Protein AF-A0A965Y386-F1 (afdb_monomer_lite)

Sequence (348 aa):
DTLAMLCDALKHINVIMLDLCQKIDSSAFAPATFYDHAEAQIPIDFHALTLTSFAISRPESSVSEAMDRFYLERDRQNTFKQKRQHLDKLISQQITHARRKLDIHEKDQQEGSRSETYKRWGELILANLHQIRDDQDVLAVTDYYDPEMAEIEIPLEPGRTAAQMAKIYFRRYTKARTRLETGQRLAAEDRDELTWLDSLSRALDNAADMDDLRAIAREVRQTGIGRHGKDPDSRDEAEPAGPDLSGGQKPGRRRSKNKPNGRMTKKARRSSDEAPLPPRRFTSSDGLTILVGRNNYQNDQLTLKTAQKDDLWLHVQHLPGTHVIVRSEKSEVPEQTLLEAAGLAAWY

Secondary structure (DSSP, 8-state):
-HHHHHHHHHHHHHHHHHHHHHHHHTT----EEEESSTT--S-SEEESS--TTSSEEEE-SSHHHHHHHHHHHHHHHHHHHHHHHHHHHHHHHHHHHHHHHHHHHHHHHHHHTTHHHHHHHHHHHHH-GGG--TT-SEEEEE-TTSTT--EEEEE--TT--HHHHHHHHHHHHHHHHHHHHHHHHHHHHHHHHHHHHHHHHHHHHT--SHHHHHHHHHHHHHTTTTTTS--GGGGTT----------------------------TTS-----PPPPPPEEEE-TTS-EEEE-SSHHHHHHIIIII--TT-EEE--TTS----EEE--SSSPPPHHHHHHHHHHHHH-

pLDDT: mean 81.1, std 20.86, range [24.25, 97.56]

Radius of gyration: 35.81 Å; chains: 1; bounding box: 93×67×92 Å

Structure (mmCIF, N/CA/C/O backbone):
data_AF-A0A965Y386-F1
#
_entry.id   AF-A0A965Y386-F1
#
loop_
_atom_site.group_PDB
_atom_site.id
_atom_site.type_symbol
_atom_site.label_atom_id
_atom_site.label_alt_id
_atom_site.label_comp_id
_atom_site.label_asym_id
_atom_site.label_entity_id
_atom_site.label_seq_id
_atom_site.pdbx_PDB_ins_code
_atom_site.Cartn_x
_atom_site.Cartn_y
_atom_site.Cartn_z
_atom_site.occupancy
_atom_site.B_iso_or_equiv
_atom_site.auth_seq_id
_atom_site.auth_comp_id
_atom_site.auth_asym_id
_atom_site.auth_atom_id
_atom_site.pdbx_PDB_model_num
ATOM 1 N N . ASP A 1 1 ? 57.854 -24.292 -21.940 1.00 66.94 1 ASP A N 1
ATOM 2 C CA . ASP A 1 1 ? 56.410 -24.085 -22.188 1.00 66.94 1 ASP A CA 1
ATOM 3 C C . ASP A 1 1 ? 55.884 -22.771 -21.622 1.00 66.94 1 ASP A C 1
ATOM 5 O O . ASP A 1 1 ? 55.470 -21.925 -22.400 1.00 66.94 1 ASP A O 1
ATOM 9 N N . THR A 1 2 ? 56.002 -22.506 -20.318 1.00 69.06 2 THR A N 1
ATOM 10 C CA . THR A 1 2 ? 55.544 -21.243 -19.689 1.00 69.06 2 THR A CA 1
ATOM 11 C C . THR A 1 2 ? 56.185 -19.967 -20.259 1.00 69.06 2 THR A C 1
ATOM 13 O O . THR A 1 2 ? 55.488 -18.991 -20.511 1.00 69.06 2 THR A O 1
ATOM 16 N N . LEU A 1 3 ? 57.495 -19.976 -20.530 1.00 71.50 3 LEU A N 1
ATOM 17 C CA . LEU A 1 3 ? 58.221 -18.849 -21.146 1.00 71.50 3 LEU A CA 1
ATOM 18 C C . LEU A 1 3 ? 57.799 -18.567 -22.600 1.00 71.50 3 LEU A C 1
ATOM 20 O O . LEU A 1 3 ? 57.776 -17.412 -23.018 1.00 71.50 3 LEU A O 1
ATOM 24 N N . ALA A 1 4 ? 57.444 -19.610 -23.356 1.00 73.75 4 ALA A N 1
ATOM 25 C CA . ALA A 1 4 ? 56.975 -19.475 -24.734 1.00 73.75 4 ALA A CA 1
ATOM 26 C C . ALA A 1 4 ? 55.562 -18.872 -24.771 1.00 73.75 4 ALA A C 1
ATOM 28 O O . ALA A 1 4 ? 55.337 -17.899 -25.484 1.00 73.75 4 ALA A O 1
ATOM 29 N N . MET A 1 5 ? 54.659 -19.351 -23.904 1.00 72.50 5 MET A N 1
ATOM 30 C CA . MET A 1 5 ? 53.315 -18.778 -23.752 1.00 72.50 5 MET A CA 1
ATOM 31 C C . MET A 1 5 ? 53.350 -17.299 -23.344 1.00 72.50 5 MET A C 1
ATOM 33 O O . MET A 1 5 ? 52.562 -16.500 -23.843 1.00 72.50 5 MET A O 1
ATOM 37 N N . LEU A 1 6 ? 54.284 -16.913 -22.469 1.00 76.75 6 LEU A N 1
ATOM 38 C CA . LEU A 1 6 ? 54.447 -15.521 -22.044 1.00 76.75 6 LEU A CA 1
ATOM 39 C C . LEU A 1 6 ? 54.960 -14.629 -23.188 1.00 76.75 6 LEU A C 1
ATOM 41 O O . LEU A 1 6 ? 54.517 -13.492 -23.342 1.00 76.75 6 LEU A O 1
ATOM 45 N N . CYS A 1 7 ? 55.868 -15.155 -24.015 1.00 80.62 7 CYS A N 1
ATOM 46 C CA . CYS A 1 7 ? 56.385 -14.459 -25.190 1.00 80.62 7 CYS A CA 1
ATOM 47 C C . CYS A 1 7 ? 55.292 -14.248 -26.251 1.00 80.62 7 CYS A C 1
ATOM 49 O O . CYS A 1 7 ? 55.195 -13.165 -26.827 1.00 80.62 7 CYS A O 1
ATOM 51 N N . ASP A 1 8 ? 54.435 -15.246 -26.467 1.00 83.50 8 ASP A N 1
ATOM 52 C CA . ASP A 1 8 ? 53.327 -15.150 -27.419 1.00 83.50 8 ASP A CA 1
ATOM 53 C C . ASP A 1 8 ? 52.222 -14.205 -26.928 1.00 83.50 8 ASP A C 1
ATOM 55 O O . ASP A 1 8 ? 51.720 -13.396 -27.710 1.00 83.50 8 ASP A O 1
ATOM 59 N N . ALA A 1 9 ? 51.922 -14.200 -25.625 1.00 81.62 9 ALA A N 1
ATOM 60 C CA . ALA A 1 9 ? 51.015 -13.221 -25.025 1.00 81.62 9 ALA A CA 1
ATOM 61 C C . ALA A 1 9 ? 51.527 -11.777 -25.192 1.00 81.62 9 ALA A C 1
ATOM 63 O O . ALA A 1 9 ? 50.764 -10.891 -25.575 1.00 81.62 9 ALA A O 1
ATOM 64 N N . LEU A 1 10 ? 52.826 -11.534 -24.973 1.00 84.50 10 LEU A N 1
ATOM 65 C CA . LEU A 1 10 ? 53.435 -10.210 -25.160 1.00 84.50 10 LEU A CA 1
ATOM 66 C C . LEU A 1 10 ? 53.404 -9.752 -26.622 1.00 84.50 10 LEU A C 1
ATOM 68 O O . LEU A 1 10 ? 53.107 -8.588 -26.891 1.00 84.50 10 LEU A O 1
ATOM 72 N N . LYS A 1 11 ? 53.669 -10.654 -27.576 1.00 86.50 11 LYS A N 1
ATOM 73 C CA . LYS A 1 11 ? 53.532 -10.352 -29.010 1.00 86.50 11 LYS A CA 1
ATOM 74 C C . LYS A 1 11 ? 52.090 -10.002 -29.364 1.00 86.50 11 LYS A C 1
ATOM 76 O O . LYS A 1 11 ? 51.869 -9.038 -30.087 1.00 86.50 11 LYS A O 1
ATOM 81 N N . HIS A 1 12 ? 51.124 -10.748 -28.832 1.00 84.69 12 HIS A N 1
ATOM 82 C CA . HIS A 1 12 ? 49.708 -10.502 -29.079 1.00 84.69 12 HIS A CA 1
ATOM 83 C C . HIS A 1 12 ? 49.253 -9.138 -28.538 1.00 84.69 12 HIS A C 1
ATOM 85 O O . HIS A 1 12 ? 48.634 -8.370 -29.270 1.00 84.69 12 HIS A O 1
ATOM 91 N N . ILE A 1 13 ? 49.640 -8.788 -27.305 1.00 86.62 13 ILE A N 1
ATOM 92 C CA . ILE A 1 13 ? 49.372 -7.462 -26.722 1.00 86.62 13 ILE A CA 1
ATOM 93 C C . ILE A 1 13 ? 49.997 -6.356 -27.575 1.00 86.62 13 ILE A C 1
ATOM 95 O O . ILE A 1 13 ? 49.341 -5.356 -27.848 1.00 86.62 13 ILE A O 1
ATOM 99 N N . ASN A 1 14 ? 51.244 -6.533 -28.021 1.00 88.56 14 ASN A N 1
ATOM 100 C CA . ASN A 1 14 ? 51.923 -5.536 -28.847 1.00 88.56 14 ASN A CA 1
ATOM 101 C C . ASN A 1 14 ? 51.186 -5.306 -30.179 1.00 88.56 14 ASN A C 1
ATOM 103 O O . ASN A 1 14 ? 50.976 -4.165 -30.576 1.00 88.56 14 ASN A O 1
ATOM 107 N N . VAL A 1 15 ? 50.708 -6.374 -30.828 1.00 88.56 15 VAL A N 1
ATOM 108 C CA . VAL A 1 15 ? 49.890 -6.266 -32.049 1.00 88.56 15 VAL A CA 1
ATOM 109 C C . VAL A 1 15 ? 48.587 -5.503 -31.787 1.00 88.56 15 VAL A C 1
ATOM 111 O O . VAL A 1 15 ? 48.263 -4.599 -32.551 1.00 88.56 15 VAL A O 1
ATOM 114 N N . ILE A 1 16 ? 47.870 -5.813 -30.699 1.00 85.56 16 ILE A N 1
ATOM 115 C CA . ILE A 1 16 ? 46.626 -5.112 -30.331 1.00 85.56 16 ILE A CA 1
ATOM 116 C C . ILE A 1 16 ? 46.890 -3.625 -30.054 1.00 85.56 16 ILE A C 1
ATOM 118 O O . ILE A 1 16 ? 46.138 -2.767 -30.509 1.00 85.56 16 ILE A O 1
ATOM 122 N N . MET A 1 17 ? 47.964 -3.307 -29.329 1.00 85.06 17 MET A N 1
ATOM 123 C CA . MET A 1 17 ? 48.333 -1.924 -29.019 1.00 85.06 17 MET A CA 1
ATOM 124 C C . MET A 1 17 ? 48.722 -1.138 -30.274 1.00 85.06 17 MET A C 1
ATOM 126 O O . MET A 1 17 ? 48.333 0.019 -30.408 1.00 85.06 17 MET A O 1
ATOM 130 N N . LEU A 1 18 ? 49.452 -1.754 -31.208 1.00 89.06 18 LEU A N 1
ATOM 131 C CA . LEU A 1 18 ? 49.806 -1.121 -32.481 1.00 89.06 18 LEU A CA 1
ATOM 132 C C . LEU A 1 18 ? 48.572 -0.868 -33.358 1.00 89.06 18 LEU A C 1
ATOM 134 O O . LEU A 1 18 ? 48.450 0.223 -33.910 1.00 89.06 18 LEU A O 1
ATOM 138 N N . ASP A 1 19 ? 47.640 -1.823 -33.437 1.00 85.88 19 ASP A N 1
ATOM 139 C CA . ASP A 1 19 ? 46.352 -1.647 -34.127 1.00 85.88 19 ASP A CA 1
ATOM 140 C C . ASP A 1 19 ? 45.532 -0.500 -33.510 1.00 85.88 19 ASP A C 1
ATOM 142 O O . ASP A 1 19 ? 44.983 0.340 -34.227 1.00 85.88 19 ASP A O 1
ATOM 146 N N . LEU A 1 20 ? 45.509 -0.403 -32.177 1.00 85.69 20 LEU A N 1
ATOM 147 C CA . LEU A 1 20 ? 44.855 0.692 -31.463 1.00 85.69 20 LEU A CA 1
ATOM 148 C C . LEU A 1 20 ? 45.474 2.053 -31.814 1.00 85.69 20 LEU A C 1
ATOM 150 O O . LEU A 1 20 ? 44.746 2.980 -32.170 1.00 85.69 20 LEU A O 1
ATOM 154 N N . CYS A 1 21 ? 46.805 2.173 -31.747 1.00 88.50 21 CYS A N 1
ATOM 155 C CA . CYS A 1 21 ? 47.515 3.400 -32.114 1.00 88.50 21 CYS A CA 1
ATOM 156 C C . CYS A 1 21 ? 47.231 3.792 -33.568 1.00 88.50 21 CYS A C 1
ATOM 158 O O . CYS A 1 21 ? 46.905 4.943 -33.841 1.00 88.50 21 CYS A O 1
ATOM 160 N N . GLN A 1 22 ? 47.259 2.828 -34.492 1.00 89.62 22 GLN A N 1
ATOM 161 C CA . GLN A 1 22 ? 46.990 3.081 -35.904 1.00 89.62 22 GLN A CA 1
ATOM 162 C C . GLN A 1 22 ? 45.556 3.577 -36.147 1.00 89.62 22 GLN A C 1
ATOM 164 O O . GLN A 1 22 ? 45.344 4.478 -36.962 1.00 89.62 22 GLN A O 1
ATOM 169 N N . LYS A 1 23 ? 44.562 3.033 -35.434 1.00 87.62 23 LYS A N 1
ATOM 170 C CA . LYS A 1 23 ? 43.170 3.515 -35.494 1.00 87.62 23 LYS A CA 1
ATOM 171 C C . LYS A 1 23 ? 43.035 4.952 -34.995 1.00 87.62 23 LYS A C 1
ATOM 173 O O . LYS A 1 23 ? 42.292 5.728 -35.591 1.00 87.62 23 LYS A O 1
ATOM 178 N N . ILE A 1 24 ? 43.770 5.314 -33.945 1.00 88.94 24 ILE A N 1
ATOM 179 C CA . ILE A 1 24 ? 43.789 6.681 -33.409 1.00 88.94 24 ILE A CA 1
ATOM 180 C C . ILE A 1 24 ? 44.451 7.637 -34.410 1.00 88.94 24 ILE A C 1
ATOM 182 O O . ILE A 1 24 ? 43.846 8.647 -34.767 1.00 88.94 24 ILE A O 1
ATOM 186 N N . ASP A 1 25 ? 45.635 7.296 -34.923 1.00 91.50 25 ASP A N 1
ATOM 187 C CA . ASP A 1 25 ? 46.384 8.134 -35.870 1.00 91.50 25 ASP A CA 1
ATOM 188 C C . ASP A 1 25 ? 45.612 8.365 -37.178 1.00 91.50 25 ASP A C 1
ATOM 190 O O . ASP A 1 25 ? 45.626 9.459 -37.742 1.00 91.50 25 ASP A O 1
ATOM 194 N N . SER A 1 26 ? 44.891 7.344 -37.650 1.00 92.69 26 SER A N 1
ATOM 195 C CA . SER A 1 26 ? 44.052 7.425 -38.853 1.00 92.69 26 SER A CA 1
ATOM 196 C C . SER A 1 26 ? 42.664 8.027 -38.614 1.00 92.69 26 SER A C 1
ATOM 198 O O . SER A 1 26 ? 41.891 8.152 -39.562 1.00 92.69 26 SER A O 1
ATOM 200 N N . SER A 1 27 ? 42.336 8.418 -37.375 1.00 90.19 27 SER A N 1
ATOM 201 C CA . SER A 1 27 ? 40.999 8.894 -36.984 1.00 90.19 27 SER A CA 1
ATOM 202 C C . SER A 1 27 ? 39.867 7.912 -37.332 1.00 90.19 27 SER A C 1
ATOM 204 O O . SER A 1 27 ? 38.732 8.318 -37.589 1.00 90.19 27 SER A O 1
ATOM 206 N N . ALA A 1 28 ? 40.160 6.609 -37.333 1.00 89.25 28 ALA A N 1
ATOM 207 C CA . ALA A 1 28 ? 39.209 5.534 -37.605 1.00 89.25 28 ALA A CA 1
ATOM 208 C C . ALA A 1 28 ? 38.357 5.229 -36.359 1.00 89.25 28 ALA A C 1
ATOM 210 O O . ALA A 1 28 ? 38.441 4.153 -35.761 1.00 89.25 28 ALA A O 1
ATOM 211 N N . PHE A 1 29 ? 37.555 6.211 -35.942 1.00 91.75 29 PHE A N 1
ATOM 212 C CA . PHE A 1 29 ? 36.675 6.098 -34.784 1.00 91.75 29 PHE A CA 1
ATOM 213 C C . PHE A 1 29 ? 35.371 5.381 -35.131 1.00 91.75 29 PHE A C 1
ATOM 215 O O . PHE A 1 29 ? 34.775 5.597 -36.184 1.00 91.75 29 PHE A O 1
ATOM 222 N N . ALA A 1 30 ? 34.908 4.561 -34.194 1.00 91.88 30 ALA A N 1
ATOM 223 C CA . ALA A 1 30 ? 33.621 3.882 -34.234 1.00 91.88 30 ALA A CA 1
ATOM 224 C C . ALA A 1 30 ? 32.943 4.060 -32.866 1.00 91.88 30 ALA A C 1
ATOM 226 O O . ALA A 1 30 ? 33.030 3.162 -32.021 1.00 91.88 30 ALA A O 1
ATOM 227 N N . PRO A 1 31 ? 32.347 5.241 -32.610 1.00 95.50 31 PRO A N 1
ATOM 228 C CA . PRO A 1 31 ? 31.671 5.526 -31.355 1.00 95.50 31 PRO A CA 1
ATOM 229 C C . PRO A 1 31 ? 30.537 4.538 -31.099 1.00 95.50 31 PRO A C 1
ATOM 231 O O . PRO A 1 31 ? 29.731 4.268 -31.989 1.00 95.50 31 PRO A O 1
ATOM 234 N N . ALA A 1 32 ? 30.474 3.996 -29.888 1.00 94.62 32 ALA A N 1
ATOM 235 C CA . ALA A 1 32 ? 29.431 3.058 -29.502 1.00 94.62 32 ALA A CA 1
ATOM 236 C C . ALA A 1 32 ? 29.146 3.106 -27.999 1.00 94.62 32 ALA A C 1
ATOM 238 O O . ALA A 1 32 ? 30.024 3.424 -27.190 1.00 94.62 32 ALA A O 1
ATOM 239 N N . THR A 1 33 ? 27.920 2.733 -27.640 1.00 95.12 33 THR A N 1
ATOM 240 C CA . THR A 1 33 ? 27.508 2.406 -26.273 1.00 95.12 33 THR A CA 1
ATOM 241 C C . THR A 1 33 ? 27.496 0.890 -26.081 1.00 95.12 33 THR A C 1
ATOM 243 O O . THR A 1 33 ? 27.144 0.137 -26.993 1.00 95.12 33 THR A O 1
ATOM 246 N N . PHE A 1 34 ? 27.910 0.424 -24.905 1.00 93.94 34 PHE A N 1
ATOM 247 C CA . PHE A 1 34 ? 28.099 -0.998 -24.613 1.00 93.94 34 PHE A CA 1
ATOM 248 C C . PHE A 1 34 ? 27.151 -1.481 -23.523 1.00 93.94 34 PHE A C 1
ATOM 250 O O . PHE A 1 34 ? 26.888 -0.778 -22.547 1.00 93.94 34 PHE A O 1
ATOM 257 N N . TYR A 1 35 ? 26.667 -2.708 -23.684 1.00 92.12 35 TYR A N 1
ATOM 258 C CA . TYR A 1 35 ? 25.632 -3.310 -22.852 1.00 92.12 35 TYR A CA 1
ATOM 259 C C . TYR A 1 35 ? 26.032 -4.718 -22.412 1.00 92.12 35 TYR A C 1
ATOM 261 O O . TYR A 1 35 ? 26.789 -5.409 -23.096 1.00 92.12 35 TYR A O 1
ATOM 269 N N . ASP A 1 36 ? 25.482 -5.146 -21.275 1.00 89.38 36 ASP A N 1
ATOM 270 C CA . ASP A 1 36 ? 25.723 -6.479 -20.710 1.00 89.38 36 ASP A CA 1
ATOM 271 C C . ASP A 1 36 ? 25.090 -7.587 -21.567 1.00 89.38 36 ASP A C 1
ATOM 273 O O . ASP A 1 36 ? 25.693 -8.618 -21.847 1.00 89.38 36 ASP A O 1
ATOM 277 N N . HIS A 1 37 ? 23.863 -7.342 -22.029 1.00 88.88 37 HIS A N 1
ATOM 278 C CA . HIS A 1 37 ? 23.051 -8.267 -22.816 1.00 88.88 37 HIS A CA 1
ATOM 279 C C . HIS A 1 37 ? 22.102 -7.489 -23.740 1.00 88.88 37 HIS A C 1
ATOM 281 O O . HIS A 1 37 ? 21.918 -6.281 -23.589 1.00 88.88 37 HIS A O 1
ATOM 287 N N . ALA A 1 38 ? 21.512 -8.169 -24.730 1.00 86.06 38 ALA A N 1
ATOM 288 C CA . ALA A 1 38 ? 20.814 -7.516 -25.845 1.00 86.06 38 ALA A CA 1
ATOM 289 C C . ALA A 1 38 ? 19.621 -6.647 -25.404 1.00 86.06 38 ALA A C 1
ATOM 291 O O . ALA A 1 38 ? 19.379 -5.582 -25.976 1.00 86.06 38 ALA A O 1
ATOM 292 N N . GLU A 1 39 ? 18.922 -7.088 -24.359 1.00 85.94 39 GLU A N 1
ATOM 293 C CA . GLU A 1 39 ? 17.731 -6.439 -23.801 1.00 85.94 39 GLU A CA 1
ATOM 294 C C . GLU A 1 39 ? 18.054 -5.351 -22.766 1.00 85.94 39 GLU A C 1
ATOM 296 O O . GLU A 1 39 ? 17.154 -4.637 -22.319 1.00 85.94 39 GLU A O 1
ATOM 301 N N . ALA A 1 40 ? 19.329 -5.176 -22.394 1.00 86.62 40 ALA A N 1
ATOM 302 C CA . ALA A 1 40 ? 19.711 -4.155 -21.433 1.00 86.62 40 ALA A CA 1
ATOM 303 C C . ALA A 1 40 ? 19.378 -2.755 -21.980 1.00 86.62 40 ALA A C 1
ATOM 305 O O . ALA A 1 40 ? 19.707 -2.388 -23.115 1.00 86.62 40 ALA A O 1
ATOM 306 N N . GLN A 1 41 ? 18.708 -1.969 -21.140 1.00 84.75 41 GLN A N 1
ATOM 307 C CA . GLN A 1 41 ? 18.346 -0.579 -21.426 1.00 84.75 41 GLN A CA 1
ATOM 308 C C . GLN A 1 41 ? 19.461 0.384 -21.003 1.00 84.75 41 GLN A C 1
ATOM 310 O O . GLN A 1 41 ? 19.679 1.397 -21.658 1.00 84.75 41 GLN A O 1
ATOM 315 N N . ILE A 1 42 ? 20.212 0.032 -19.954 1.00 88.88 42 ILE A N 1
ATOM 316 C CA . ILE A 1 42 ? 21.239 0.890 -19.358 1.00 88.88 42 ILE A CA 1
ATOM 317 C C . ILE A 1 42 ? 22.623 0.464 -19.863 1.00 88.88 42 ILE A C 1
ATOM 319 O O . ILE A 1 42 ? 23.001 -0.697 -19.670 1.00 88.88 42 ILE A O 1
ATOM 323 N N . PRO A 1 43 ? 23.385 1.371 -20.493 1.00 92.19 43 PRO A N 1
ATOM 324 C CA . PRO A 1 43 ? 24.736 1.069 -20.945 1.00 92.19 43 PRO A CA 1
ATOM 325 C C . PRO A 1 43 ? 25.710 0.949 -19.762 1.00 92.19 43 PRO A C 1
ATOM 327 O O . PRO A 1 43 ? 25.624 1.693 -18.783 1.00 92.19 43 PRO A O 1
ATOM 330 N N . ILE A 1 44 ? 26.659 0.016 -19.866 1.00 92.75 44 ILE A N 1
ATOM 331 C CA . ILE A 1 44 ? 27.755 -0.161 -18.898 1.00 92.75 44 ILE A CA 1
ATOM 332 C C . ILE A 1 44 ? 28.866 0.854 -19.157 1.00 92.75 44 ILE A C 1
ATOM 334 O O . ILE A 1 44 ? 29.471 1.357 -18.210 1.00 92.75 44 ILE A O 1
ATOM 338 N N . ASP A 1 45 ? 29.127 1.140 -20.433 1.00 93.75 45 ASP A N 1
ATOM 339 C CA . ASP A 1 45 ? 30.213 2.012 -20.865 1.00 93.75 45 ASP A CA 1
ATOM 340 C C . ASP A 1 45 ? 29.943 2.597 -22.261 1.00 93.75 45 ASP A C 1
ATOM 342 O O . ASP A 1 45 ? 29.010 2.186 -22.962 1.00 93.75 45 ASP A O 1
ATOM 346 N N . PHE A 1 46 ? 30.782 3.535 -22.683 1.00 94.50 46 PHE A N 1
ATOM 347 C CA . PHE A 1 46 ? 30.831 4.067 -24.041 1.00 94.50 46 PHE A CA 1
ATOM 348 C C . PHE A 1 46 ? 32.288 4.278 -24.463 1.00 94.50 46 PHE A C 1
ATOM 350 O O . PHE A 1 46 ? 33.164 4.530 -23.640 1.00 94.50 46 PHE A O 1
ATOM 357 N N . HIS A 1 47 ? 32.575 4.196 -25.760 1.00 94.19 47 HIS A N 1
ATOM 358 C CA . HIS A 1 47 ? 33.932 4.425 -26.257 1.00 94.19 47 HIS A CA 1
ATOM 359 C C . HIS A 1 47 ? 33.922 4.934 -27.696 1.00 94.19 47 HIS A C 1
ATOM 361 O O . HIS A 1 47 ? 33.007 4.645 -28.460 1.00 94.19 47 HIS A O 1
ATOM 367 N N . ALA A 1 48 ? 34.977 5.651 -28.089 1.00 93.00 48 ALA A N 1
ATOM 368 C CA . ALA A 1 48 ? 35.189 6.122 -29.462 1.00 93.00 48 ALA A CA 1
ATOM 369 C C . ALA A 1 48 ? 35.658 5.021 -30.433 1.00 93.00 48 ALA A C 1
ATOM 371 O O . ALA A 1 48 ? 35.858 5.273 -31.617 1.00 93.00 48 ALA A O 1
ATOM 372 N N . LEU A 1 49 ? 35.892 3.813 -29.923 1.00 89.19 49 LEU A N 1
ATOM 373 C CA . LEU A 1 49 ? 36.455 2.678 -30.649 1.00 89.19 49 LEU A CA 1
ATOM 374 C C . LEU A 1 49 ? 35.653 1.437 -30.287 1.00 89.19 49 LEU A C 1
ATOM 376 O O . LEU A 1 49 ? 35.161 1.319 -29.166 1.00 89.19 49 LEU A O 1
ATOM 380 N N . THR A 1 50 ? 35.578 0.487 -31.212 1.00 83.75 50 THR A N 1
ATOM 381 C CA . THR A 1 50 ? 34.926 -0.794 -30.960 1.00 83.75 50 THR A CA 1
ATOM 382 C C . THR A 1 50 ? 35.717 -1.601 -29.935 1.00 83.75 50 THR A C 1
ATOM 384 O O . THR A 1 50 ? 36.863 -1.978 -30.179 1.00 83.75 50 THR A O 1
ATOM 387 N N . LEU A 1 51 ? 35.084 -1.895 -28.803 1.00 84.75 51 LEU A N 1
ATOM 388 C CA . LEU A 1 51 ? 35.624 -2.777 -27.779 1.00 84.75 51 LEU A CA 1
ATOM 389 C C . LEU A 1 51 ? 35.062 -4.184 -27.991 1.00 84.75 51 LEU A C 1
ATOM 391 O O . LEU A 1 51 ? 33.850 -4.372 -28.042 1.00 84.75 51 LEU A O 1
ATOM 395 N N . THR A 1 52 ? 35.943 -5.175 -28.110 1.00 82.44 52 THR A N 1
ATOM 396 C CA . THR A 1 52 ? 35.568 -6.588 -28.301 1.00 82.44 52 THR A CA 1
ATOM 397 C C . THR A 1 52 ? 35.287 -7.317 -26.988 1.00 82.44 52 THR A C 1
ATOM 399 O O . THR A 1 52 ? 34.815 -8.449 -27.004 1.00 82.44 52 THR A O 1
ATOM 402 N N . SER A 1 53 ? 35.574 -6.680 -25.849 1.00 83.00 53 SER A N 1
ATOM 403 C CA . SER A 1 53 ? 35.348 -7.234 -24.511 1.00 83.00 53 SER A CA 1
ATOM 404 C C . SER A 1 53 ? 33.878 -7.252 -24.092 1.00 83.00 53 SER A C 1
ATOM 406 O O . SER A 1 53 ? 33.535 -7.947 -23.140 1.00 83.00 53 SER A O 1
ATOM 408 N N . PHE A 1 54 ? 33.021 -6.483 -24.765 1.00 83.00 54 PHE A N 1
ATOM 409 C CA . PHE A 1 54 ? 31.599 -6.384 -24.449 1.00 83.00 54 PHE A CA 1
ATOM 410 C C . PHE A 1 54 ? 30.768 -7.210 -25.428 1.00 83.00 54 PHE A C 1
ATOM 412 O O . PHE A 1 54 ? 31.040 -7.224 -26.627 1.00 83.00 54 PHE A O 1
ATOM 419 N N . ALA A 1 55 ? 29.736 -7.878 -24.909 1.00 80.25 55 ALA A N 1
ATOM 420 C CA . ALA A 1 55 ? 28.890 -8.770 -25.696 1.00 80.25 55 ALA A CA 1
ATOM 421 C C . ALA A 1 55 ? 28.031 -8.014 -26.717 1.00 80.25 55 ALA A C 1
ATOM 423 O O . ALA A 1 55 ? 27.805 -8.503 -27.822 1.00 80.25 55 ALA A O 1
ATOM 424 N N . ILE A 1 56 ? 27.549 -6.826 -26.343 1.00 91.50 56 ILE A N 1
ATOM 425 C CA . ILE A 1 56 ? 26.616 -6.037 -27.142 1.00 91.50 56 ILE A CA 1
ATOM 426 C C . ILE A 1 56 ? 27.126 -4.604 -27.243 1.00 91.50 56 ILE A C 1
ATOM 428 O O . ILE A 1 56 ? 27.370 -3.943 -26.232 1.00 91.50 56 ILE A O 1
ATOM 432 N N . SER A 1 57 ? 27.239 -4.112 -28.473 1.00 92.62 57 SER A N 1
ATOM 433 C CA . SER A 1 57 ? 27.526 -2.715 -28.778 1.00 92.62 57 SER A CA 1
ATOM 434 C C . SER A 1 57 ? 26.424 -2.135 -29.657 1.00 92.62 57 SER A C 1
ATOM 436 O O . SER A 1 57 ? 25.858 -2.817 -30.515 1.00 92.62 57 SER A O 1
ATOM 438 N N . ARG A 1 58 ? 26.095 -0.866 -29.427 1.00 93.06 58 ARG A N 1
ATOM 439 C CA . ARG A 1 58 ? 25.184 -0.090 -30.267 1.00 93.06 58 ARG A CA 1
ATOM 440 C C . ARG A 1 58 ? 25.965 1.106 -30.821 1.00 93.06 58 ARG A C 1
ATOM 442 O O . ARG A 1 58 ? 26.444 1.913 -30.024 1.00 93.06 58 ARG A O 1
ATOM 449 N N . PRO A 1 59 ? 26.175 1.188 -32.146 1.00 94.12 59 PRO A N 1
ATOM 450 C CA . PRO A 1 59 ? 26.947 2.268 -32.749 1.00 94.12 59 PRO A CA 1
ATOM 451 C C . PRO A 1 59 ? 26.195 3.600 -32.673 1.00 94.12 59 PRO A C 1
ATOM 453 O O . PRO A 1 59 ? 24.968 3.630 -32.758 1.00 94.12 59 PRO A O 1
ATOM 456 N N . GLU A 1 60 ? 26.950 4.689 -32.553 1.00 94.50 60 GLU A N 1
ATOM 457 C CA . GLU A 1 60 ? 26.455 6.067 -32.461 1.00 94.50 60 GLU A CA 1
ATOM 458 C C . GLU A 1 60 ? 27.101 6.943 -33.535 1.00 94.50 60 GLU A C 1
ATOM 460 O O . GLU A 1 60 ? 28.178 6.625 -34.047 1.00 94.50 60 GLU A O 1
ATOM 465 N N . SER A 1 61 ? 26.481 8.081 -33.860 1.00 93.69 61 SER A N 1
ATOM 466 C CA . SER A 1 61 ? 27.032 8.986 -34.877 1.00 93.69 61 SER A CA 1
ATOM 467 C C . SER A 1 61 ? 28.291 9.721 -34.406 1.00 93.69 61 SER A C 1
ATOM 469 O O . SER A 1 61 ? 29.112 10.141 -35.221 1.00 93.69 61 SER A O 1
ATOM 471 N N . SER A 1 62 ? 28.454 9.889 -33.089 1.00 95.12 62 SER A N 1
ATOM 472 C CA . SER A 1 62 ? 29.586 10.588 -32.484 1.00 95.12 62 SER A CA 1
ATOM 473 C C . SER A 1 62 ? 29.863 10.115 -31.056 1.00 95.12 62 SER A C 1
ATOM 475 O O . SER A 1 62 ? 29.008 9.525 -30.395 1.00 95.12 62 SER A O 1
ATOM 477 N N . VAL A 1 63 ? 31.064 10.417 -30.549 1.00 94.25 63 VAL A N 1
ATOM 478 C CA . VAL A 1 63 ? 31.412 10.175 -29.136 1.00 94.25 63 VAL A CA 1
ATOM 479 C C . VAL A 1 63 ? 30.519 10.995 -28.205 1.00 94.25 63 VAL A C 1
ATOM 481 O O . VAL A 1 63 ? 30.142 10.501 -27.149 1.00 94.25 63 VAL A O 1
ATOM 484 N N . SER A 1 64 ? 30.137 12.211 -28.608 1.00 95.94 64 SER A N 1
ATOM 485 C CA . SER A 1 64 ? 29.197 13.050 -27.859 1.00 95.94 64 SER A CA 1
ATOM 486 C C . SER A 1 64 ? 27.829 12.384 -27.722 1.00 95.94 64 SER A C 1
ATOM 488 O O . SER A 1 64 ? 27.314 12.305 -26.617 1.00 95.94 64 SER A O 1
ATOM 490 N N . GLU A 1 65 ? 27.284 11.811 -28.798 1.00 95.19 65 GLU A N 1
ATOM 491 C CA . GLU A 1 65 ? 26.012 11.076 -28.729 1.00 95.19 65 GLU A CA 1
ATOM 492 C C . GLU A 1 65 ? 26.114 9.829 -27.833 1.00 95.19 65 GLU A C 1
ATOM 494 O O . GLU A 1 65 ? 25.198 9.537 -27.063 1.00 95.19 65 GLU A O 1
ATOM 499 N N . ALA A 1 66 ? 27.253 9.127 -27.871 1.00 95.12 66 ALA A N 1
ATOM 500 C CA . ALA A 1 66 ? 27.511 7.991 -26.988 1.00 95.12 66 ALA A CA 1
ATOM 501 C C . ALA A 1 66 ? 27.587 8.406 -25.507 1.00 95.12 66 ALA A C 1
ATOM 503 O O . ALA A 1 66 ? 27.010 7.739 -24.645 1.00 95.12 66 ALA A O 1
ATOM 504 N N . MET A 1 67 ? 28.256 9.528 -25.217 1.00 95.38 67 MET A N 1
ATOM 505 C CA . MET A 1 67 ? 28.315 10.136 -23.885 1.00 95.38 67 MET A CA 1
ATOM 506 C C . MET A 1 67 ? 26.931 10.549 -23.394 1.00 95.38 67 MET A C 1
ATOM 508 O O . MET A 1 67 ? 26.553 10.196 -22.276 1.00 95.38 67 MET A O 1
ATOM 512 N N . ASP A 1 68 ? 26.177 11.268 -24.223 1.00 94.81 68 ASP A N 1
ATOM 513 C CA . ASP A 1 68 ? 24.844 11.755 -23.880 1.00 94.81 68 ASP A CA 1
ATOM 514 C C . ASP A 1 68 ? 23.919 10.582 -23.562 1.00 94.81 68 ASP A C 1
ATOM 516 O O . ASP A 1 68 ? 23.287 10.570 -22.507 1.00 94.81 68 ASP A O 1
ATOM 520 N N . ARG A 1 69 ? 23.900 9.541 -24.405 1.00 93.62 69 ARG A N 1
ATOM 521 C CA . ARG A 1 69 ? 23.103 8.332 -24.158 1.00 93.62 69 ARG A CA 1
ATOM 522 C C . ARG A 1 69 ? 23.504 7.634 -22.859 1.00 93.62 69 ARG A C 1
ATOM 524 O O . ARG A 1 69 ? 22.628 7.219 -22.099 1.00 93.62 69 ARG A O 1
ATOM 531 N N . PHE A 1 70 ? 24.804 7.524 -22.586 1.00 94.25 70 PHE A N 1
ATOM 532 C CA . PHE A 1 70 ? 25.304 6.907 -21.361 1.00 94.25 70 PHE A CA 1
ATOM 533 C C . PHE A 1 70 ? 24.875 7.664 -20.102 1.00 94.25 70 PHE A C 1
ATOM 535 O O . PHE A 1 70 ? 24.302 7.075 -19.180 1.00 94.25 70 PHE A O 1
ATOM 542 N N . TYR A 1 71 ? 25.139 8.969 -20.053 1.00 93.69 71 TYR A N 1
ATOM 543 C CA . TYR A 1 71 ? 24.851 9.768 -18.867 1.00 93.69 71 TYR A CA 1
ATOM 544 C C . TYR A 1 71 ? 23.355 10.010 -18.679 1.00 93.69 71 TYR A C 1
ATOM 546 O O . TYR A 1 71 ? 22.893 9.945 -17.542 1.00 93.69 71 TYR A O 1
ATOM 554 N N . LEU A 1 72 ? 22.590 10.214 -19.756 1.00 92.19 72 LEU A N 1
ATOM 555 C CA . LEU A 1 72 ? 21.145 10.431 -19.681 1.00 92.19 72 LEU A CA 1
ATOM 556 C C . LEU A 1 72 ? 20.421 9.219 -19.089 1.00 92.19 72 LEU A C 1
ATOM 558 O O . LEU A 1 72 ? 19.605 9.373 -18.183 1.00 92.19 72 LEU A O 1
ATOM 562 N N . GLU A 1 73 ? 20.729 8.009 -19.560 1.00 90.56 73 GLU A N 1
ATOM 563 C CA . GLU A 1 73 ? 20.044 6.807 -19.079 1.00 90.56 73 GLU A CA 1
ATOM 564 C C . GLU A 1 73 ? 20.431 6.481 -17.628 1.00 90.56 73 GLU A C 1
ATOM 566 O O . GLU A 1 73 ? 19.589 6.108 -16.806 1.00 90.56 73 GLU A O 1
ATOM 571 N N . ARG A 1 74 ? 21.698 6.711 -17.265 1.00 90.12 74 ARG A N 1
ATOM 572 C CA . ARG A 1 74 ? 22.169 6.534 -15.888 1.00 90.12 74 ARG A CA 1
ATOM 573 C C . ARG A 1 74 ? 21.572 7.564 -14.933 1.00 90.12 74 ARG A C 1
ATOM 575 O O . ARG A 1 74 ? 21.196 7.210 -13.814 1.00 90.12 74 ARG A O 1
ATOM 582 N N . ASP A 1 75 ? 21.481 8.823 -15.349 1.00 91.38 75 ASP A N 1
ATOM 583 C CA . ASP A 1 75 ? 20.840 9.874 -14.562 1.00 91.38 75 ASP A CA 1
ATOM 584 C C . ASP A 1 75 ? 19.344 9.598 -14.386 1.00 91.38 75 ASP A C 1
ATOM 586 O O . ASP A 1 75 ? 18.842 9.610 -13.261 1.00 91.38 75 ASP A O 1
ATOM 590 N N . ARG A 1 76 ? 18.650 9.202 -15.460 1.00 89.00 76 ARG A N 1
ATOM 591 C CA . ARG A 1 76 ? 17.249 8.768 -15.413 1.00 89.00 76 ARG A CA 1
ATOM 592 C C . ARG A 1 76 ? 17.041 7.637 -14.406 1.00 89.00 76 ARG A C 1
ATOM 594 O O . ARG A 1 76 ? 16.127 7.718 -13.583 1.00 89.00 76 ARG A O 1
ATOM 601 N N . GLN A 1 77 ? 17.892 6.610 -14.425 1.00 89.06 77 GLN A N 1
ATOM 602 C CA . GLN A 1 77 ? 17.815 5.495 -13.479 1.00 89.06 77 GLN A CA 1
ATOM 603 C C . GLN A 1 77 ? 18.076 5.949 -12.035 1.00 89.06 77 GLN A C 1
ATOM 605 O O . GLN A 1 77 ? 17.352 5.558 -11.114 1.00 89.06 77 GLN A O 1
ATOM 610 N N . ASN A 1 78 ? 19.100 6.777 -11.822 1.00 91.25 78 ASN A N 1
ATOM 611 C CA . ASN A 1 78 ? 19.441 7.293 -10.499 1.00 91.25 78 ASN A CA 1
ATOM 612 C C . ASN A 1 78 ? 18.309 8.148 -9.927 1.00 91.25 78 ASN A C 1
ATOM 614 O O . ASN A 1 78 ? 17.906 7.943 -8.781 1.00 91.25 78 ASN A O 1
ATOM 618 N N . THR A 1 79 ? 17.766 9.056 -10.732 1.00 92.69 79 THR A N 1
ATOM 619 C CA . THR A 1 79 ? 16.649 9.930 -10.373 1.00 92.69 79 THR A CA 1
ATOM 620 C C . THR A 1 79 ? 15.394 9.117 -10.067 1.00 92.69 79 THR A C 1
ATOM 622 O O . THR A 1 79 ? 14.777 9.314 -9.017 1.00 92.69 79 THR A O 1
ATOM 625 N N . PHE A 1 80 ? 15.059 8.128 -10.903 1.00 92.75 80 PHE A N 1
ATOM 626 C CA . PHE A 1 80 ? 13.957 7.199 -10.645 1.00 92.75 80 PHE A CA 1
ATOM 627 C C . PHE A 1 80 ? 14.134 6.465 -9.311 1.00 92.75 80 PHE A C 1
ATOM 629 O O . PHE A 1 80 ? 13.238 6.478 -8.463 1.00 92.75 80 PHE A O 1
ATOM 636 N N . LYS A 1 81 ? 15.319 5.892 -9.066 1.00 93.62 81 LYS A N 1
ATOM 637 C CA . LYS A 1 81 ? 15.630 5.174 -7.824 1.00 93.62 81 LYS A CA 1
ATOM 638 C C . LYS A 1 81 ? 15.511 6.077 -6.596 1.00 93.62 81 LYS A C 1
ATOM 640 O O . LYS A 1 81 ? 14.887 5.681 -5.613 1.00 93.62 81 LYS A O 1
ATOM 645 N N . GLN A 1 82 ? 16.076 7.282 -6.646 1.00 94.25 82 GLN A N 1
ATOM 646 C CA . GLN A 1 82 ? 16.015 8.242 -5.541 1.00 94.25 82 GLN A CA 1
ATOM 647 C C . GLN A 1 82 ? 14.574 8.667 -5.242 1.00 94.25 82 GLN A C 1
ATOM 649 O O . GLN A 1 82 ? 14.157 8.672 -4.081 1.00 94.25 82 GLN A O 1
ATOM 654 N N . LYS A 1 83 ? 13.789 8.976 -6.280 1.00 93.62 83 LYS A N 1
ATOM 655 C CA . LYS A 1 83 ? 12.395 9.406 -6.131 1.00 93.62 83 LYS A CA 1
ATOM 656 C C . LYS A 1 83 ? 11.505 8.277 -5.611 1.00 93.62 83 LYS A C 1
ATOM 658 O O . LYS A 1 83 ? 10.721 8.511 -4.692 1.00 93.62 83 LYS A O 1
ATOM 663 N N . ARG A 1 84 ? 11.688 7.048 -6.105 1.00 95.88 84 ARG A N 1
ATOM 664 C CA . ARG A 1 84 ? 10.998 5.854 -5.595 1.00 95.88 84 ARG A CA 1
ATOM 665 C C . ARG A 1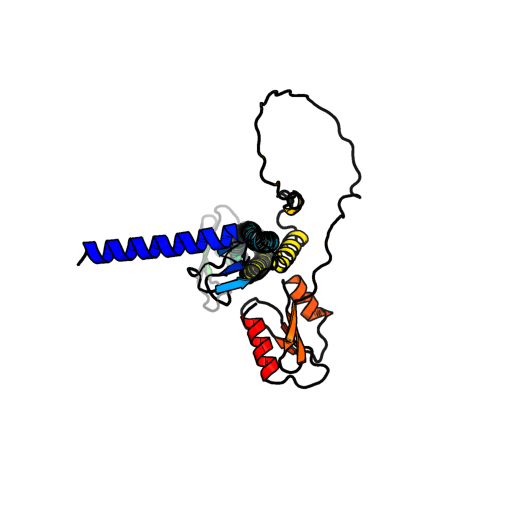 84 ? 11.317 5.614 -4.121 1.00 95.88 84 ARG A C 1
ATOM 667 O O . ARG A 1 84 ? 10.399 5.487 -3.323 1.00 95.88 84 ARG A O 1
ATOM 674 N N . GLN A 1 85 ? 12.597 5.626 -3.739 1.00 95.81 85 GLN A N 1
ATOM 675 C CA . GLN A 1 85 ? 13.015 5.462 -2.339 1.00 95.81 85 GLN A CA 1
ATOM 676 C C . GLN A 1 85 ? 12.437 6.547 -1.422 1.00 95.81 85 GLN A C 1
ATOM 678 O O . GLN A 1 85 ? 12.088 6.283 -0.272 1.00 95.81 85 GLN A O 1
ATOM 683 N N . HIS A 1 86 ? 12.339 7.781 -1.916 1.00 94.38 86 HIS A N 1
ATOM 684 C CA . HIS A 1 86 ? 11.726 8.863 -1.162 1.00 94.38 86 HIS A CA 1
ATOM 685 C C . HIS A 1 86 ? 10.228 8.624 -0.925 1.00 94.38 86 HIS A C 1
ATOM 687 O O . HIS A 1 86 ? 9.777 8.741 0.216 1.00 94.38 86 HIS A O 1
ATOM 693 N N . LEU A 1 87 ? 9.477 8.269 -1.973 1.00 94.25 87 LEU A N 1
ATOM 694 C CA . LEU A 1 87 ? 8.048 7.961 -1.871 1.00 94.25 87 LEU A CA 1
ATOM 695 C C . LEU A 1 87 ? 7.791 6.749 -0.974 1.00 94.25 87 LEU A C 1
ATOM 697 O O . LEU A 1 87 ? 6.928 6.822 -0.105 1.00 94.25 87 LEU A O 1
ATOM 701 N N . ASP A 1 88 ? 8.589 5.694 -1.121 1.00 95.56 88 ASP A N 1
ATOM 702 C CA . ASP A 1 88 ? 8.505 4.480 -0.307 1.00 95.56 88 ASP A CA 1
ATOM 703 C C . ASP A 1 88 ? 8.642 4.810 1.182 1.00 95.56 88 ASP A C 1
ATOM 705 O O . ASP A 1 88 ? 7.790 4.463 2.002 1.00 95.56 88 ASP A O 1
ATOM 709 N N . LYS A 1 89 ? 9.660 5.604 1.531 1.00 95.69 89 LYS A N 1
ATOM 710 C CA . LYS A 1 89 ? 9.864 6.053 2.908 1.00 95.69 89 LYS A CA 1
ATOM 711 C C . LYS A 1 89 ? 8.677 6.860 3.436 1.00 95.69 89 LYS A C 1
ATOM 713 O O . LYS A 1 89 ? 8.308 6.691 4.597 1.00 95.69 89 LYS A O 1
ATOM 718 N N . LEU A 1 90 ? 8.100 7.748 2.626 1.00 94.12 90 LEU A N 1
ATOM 719 C CA . LEU A 1 90 ? 6.944 8.553 3.027 1.00 94.12 90 LEU A CA 1
ATOM 720 C C . LEU A 1 90 ? 5.702 7.684 3.264 1.00 94.12 90 LEU A C 1
ATOM 722 O O . LEU A 1 90 ? 5.067 7.817 4.311 1.00 94.12 90 LEU A O 1
ATOM 726 N N . ILE A 1 91 ? 5.382 6.789 2.327 1.00 93.44 91 ILE A N 1
ATOM 727 C CA . ILE A 1 91 ? 4.220 5.893 2.401 1.00 93.44 91 ILE A CA 1
ATOM 728 C C . ILE A 1 91 ? 4.375 4.934 3.584 1.00 93.44 91 ILE A C 1
ATOM 730 O O . ILE A 1 91 ? 3.496 4.871 4.441 1.00 93.44 91 ILE A O 1
ATOM 734 N N . SER A 1 92 ? 5.534 4.286 3.722 1.00 95.12 92 SER A N 1
ATOM 735 C CA . SER A 1 92 ? 5.845 3.387 4.841 1.00 95.12 92 SER A CA 1
ATOM 736 C C . SER A 1 92 ? 5.720 4.071 6.207 1.00 95.12 92 SER A C 1
ATOM 738 O O . SER A 1 92 ? 5.222 3.486 7.177 1.00 95.12 92 SER A O 1
ATOM 740 N N . GLN A 1 93 ? 6.139 5.337 6.306 1.00 95.12 93 GLN A N 1
ATOM 741 C CA . GLN A 1 93 ? 5.937 6.131 7.517 1.00 95.12 93 GLN A CA 1
ATOM 742 C C . GLN A 1 93 ? 4.448 6.342 7.807 1.00 95.12 93 GLN A C 1
ATOM 744 O O . GLN A 1 93 ? 4.031 6.122 8.944 1.00 95.12 93 GLN A O 1
ATOM 749 N N . GLN A 1 94 ? 3.642 6.718 6.810 1.00 93.44 94 GLN A N 1
ATOM 750 C CA . GLN A 1 94 ? 2.197 6.885 7.001 1.00 93.44 94 GLN A CA 1
ATOM 751 C C . GLN A 1 94 ? 1.506 5.578 7.387 1.00 93.44 94 GLN A C 1
ATOM 753 O O . GLN A 1 94 ? 0.741 5.580 8.345 1.00 93.44 94 GLN A O 1
ATOM 758 N N . ILE A 1 95 ? 1.847 4.455 6.747 1.00 94.94 95 ILE A N 1
ATOM 759 C CA . ILE A 1 95 ? 1.329 3.126 7.114 1.00 94.94 95 ILE A CA 1
ATOM 760 C C . ILE A 1 95 ? 1.619 2.841 8.588 1.00 94.94 95 ILE A C 1
ATOM 762 O O . ILE A 1 95 ? 0.740 2.424 9.340 1.00 94.94 95 ILE A O 1
ATOM 766 N N . THR A 1 96 ? 2.842 3.120 9.039 1.00 96.62 96 THR A N 1
ATOM 767 C CA . THR A 1 96 ? 3.219 2.932 10.446 1.00 96.62 96 THR A CA 1
ATOM 768 C C . THR A 1 96 ? 2.376 3.802 11.384 1.00 96.62 96 THR A C 1
ATOM 770 O O . THR A 1 96 ? 1.971 3.343 12.453 1.00 96.62 96 THR A O 1
ATOM 773 N N . HIS A 1 97 ? 2.106 5.056 11.012 1.00 93.75 97 HIS A N 1
ATOM 774 C CA . HIS A 1 97 ? 1.265 5.960 11.798 1.00 93.75 97 HIS A CA 1
ATOM 775 C C . HIS A 1 97 ? -0.198 5.503 11.843 1.00 93.75 97 HIS A C 1
ATOM 777 O O . HIS A 1 97 ? -0.762 5.422 12.935 1.00 93.75 97 HIS A O 1
ATOM 783 N N . ALA A 1 98 ? -0.777 5.148 10.697 1.00 93.06 98 ALA A N 1
ATOM 784 C CA . ALA A 1 98 ? -2.149 4.666 10.589 1.00 93.06 98 ALA A CA 1
ATOM 785 C C . ALA A 1 98 ? -2.351 3.347 11.356 1.00 93.06 98 ALA A C 1
ATOM 787 O O . ALA A 1 98 ? -3.303 3.227 12.119 1.00 93.06 98 ALA A O 1
ATOM 788 N N . ARG A 1 99 ? -1.397 2.402 11.295 1.00 96.94 99 ARG A N 1
ATOM 789 C CA . ARG A 1 99 ? -1.449 1.153 12.087 1.00 96.94 99 ARG A CA 1
ATOM 790 C C . ARG A 1 99 ? -1.465 1.405 13.593 1.00 96.94 99 ARG A C 1
ATOM 792 O O . ARG A 1 99 ? -2.204 0.747 14.316 1.00 96.94 99 ARG A O 1
ATOM 799 N N . ARG A 1 100 ? -0.665 2.360 14.083 1.00 97.56 100 ARG A N 1
ATOM 800 C CA . ARG A 1 100 ? -0.672 2.729 15.512 1.00 97.56 100 ARG A CA 1
ATOM 801 C C . ARG A 1 100 ? -1.994 3.368 15.931 1.00 97.56 100 ARG A C 1
ATOM 803 O O . ARG A 1 100 ? -2.446 3.129 17.043 1.00 97.56 100 ARG A O 1
ATOM 810 N N . LYS A 1 101 ? -2.584 4.195 15.066 1.00 95.75 101 LYS A N 1
ATOM 811 C CA . LYS A 1 101 ? -3.882 4.839 15.304 1.00 95.75 101 LYS A CA 1
ATOM 812 C C . LYS A 1 101 ? -5.004 3.794 15.365 1.00 95.75 101 LYS A C 1
ATOM 814 O O . LYS A 1 101 ? -5.762 3.792 16.332 1.00 95.75 101 LYS A O 1
ATOM 819 N N . LEU A 1 102 ? -4.996 2.844 14.427 1.00 97.06 102 LEU A N 1
ATOM 820 C CA . LEU A 1 102 ? -5.927 1.720 14.406 1.00 97.06 102 LEU A CA 1
ATOM 821 C C . LEU A 1 102 ? -5.855 0.897 15.700 1.00 97.06 102 LEU A C 1
ATOM 823 O O . LEU A 1 102 ? -6.888 0.669 16.318 1.00 97.06 102 LEU A O 1
ATOM 827 N N . ASP A 1 103 ? -4.655 0.525 16.158 1.00 97.50 103 ASP A N 1
ATOM 828 C CA . ASP A 1 103 ? -4.471 -0.234 17.410 1.00 97.50 103 ASP A CA 1
ATOM 829 C C . ASP A 1 103 ? -5.071 0.489 18.633 1.00 97.50 103 ASP A C 1
ATOM 831 O O . ASP A 1 103 ? -5.684 -0.140 19.497 1.00 97.50 103 ASP A O 1
ATOM 835 N N . ILE A 1 104 ? -4.952 1.820 18.702 1.00 96.00 104 ILE A N 1
ATOM 836 C CA . ILE A 1 104 ? -5.561 2.617 19.778 1.00 96.00 104 ILE A CA 1
ATOM 837 C C . ILE A 1 104 ? -7.092 2.550 19.700 1.00 96.00 104 ILE A C 1
ATOM 839 O O . ILE A 1 104 ? -7.747 2.292 20.711 1.00 96.00 104 ILE A O 1
ATOM 843 N N . HIS A 1 105 ? -7.674 2.747 18.517 1.00 96.69 105 HIS A N 1
ATOM 844 C CA . HIS A 1 105 ? -9.129 2.740 18.352 1.00 96.69 105 HIS A CA 1
ATOM 845 C C . HIS A 1 105 ? -9.746 1.345 18.508 1.00 96.69 105 HIS A C 1
ATOM 847 O O . HIS A 1 105 ? -10.854 1.218 19.031 1.00 96.69 105 HIS A O 1
ATOM 853 N N . GLU A 1 106 ? -9.023 0.292 18.129 1.00 95.50 106 GLU A N 1
ATOM 854 C CA . GLU A 1 106 ? -9.423 -1.095 18.372 1.00 95.50 106 GLU A CA 1
ATOM 855 C C . GLU A 1 106 ? -9.410 -1.434 19.865 1.00 95.50 106 GLU A C 1
ATOM 857 O O . GLU A 1 106 ? -10.333 -2.092 20.351 1.00 95.50 106 GLU A O 1
ATOM 862 N N . LYS A 1 107 ? -8.434 -0.922 20.627 1.00 94.50 107 LYS A N 1
ATOM 863 C CA . LYS A 1 107 ? -8.434 -1.032 22.095 1.00 94.50 107 LYS A CA 1
ATOM 864 C C . LYS A 1 107 ? -9.606 -0.286 22.722 1.00 94.50 107 LYS A C 1
ATOM 866 O O . LYS A 1 107 ? -10.291 -0.854 23.569 1.00 94.50 107 LYS A O 1
ATOM 871 N N . ASP A 1 108 ? -9.895 0.937 22.276 1.00 92.44 108 ASP A N 1
ATOM 872 C CA . ASP A 1 108 ? -11.069 1.689 22.740 1.00 92.44 108 ASP A CA 1
ATOM 873 C C . ASP A 1 108 ? -12.378 0.934 22.447 1.00 92.44 108 ASP A C 1
ATOM 875 O O . ASP A 1 108 ? -13.248 0.832 23.320 1.00 92.44 108 ASP A O 1
ATOM 879 N N . GLN A 1 109 ? -12.503 0.351 21.249 1.00 92.88 109 GLN A N 1
ATOM 880 C CA . GLN A 1 109 ? -13.618 -0.520 20.870 1.00 92.88 109 GLN A CA 1
ATOM 881 C C . GLN A 1 109 ? -13.715 -1.738 21.803 1.00 92.88 109 GLN A C 1
ATOM 883 O O . GLN A 1 109 ? -14.797 -2.047 22.308 1.00 92.88 109 GLN A O 1
ATOM 888 N N . GLN A 1 110 ? -12.600 -2.424 22.066 1.00 91.44 110 GLN A N 1
ATOM 889 C CA . GLN A 1 110 ? -12.569 -3.599 22.933 1.00 91.44 110 GLN A CA 1
ATOM 890 C C . GLN A 1 110 ? -12.949 -3.247 24.377 1.00 91.44 110 GLN A C 1
ATOM 892 O O . GLN A 1 110 ? -13.766 -3.940 24.981 1.00 91.44 110 GLN A O 1
ATOM 897 N N . GLU A 1 111 ? -12.434 -2.148 24.928 1.00 88.88 111 GLU A N 1
ATOM 898 C CA . GLU A 1 111 ? -12.817 -1.667 26.258 1.00 88.88 111 GLU A CA 1
ATOM 899 C C . GLU A 1 111 ? -14.305 -1.284 26.326 1.00 88.88 111 GLU A C 1
ATOM 901 O O . GLU A 1 111 ? -14.976 -1.561 27.324 1.00 88.88 111 GLU A O 1
ATOM 906 N N . GLY A 1 112 ? -14.838 -0.677 25.261 1.00 90.81 112 GLY A N 1
ATOM 907 C CA . GLY A 1 112 ? -16.248 -0.302 25.139 1.00 90.81 112 GLY A CA 1
ATOM 908 C C . GLY A 1 112 ? -17.214 -1.486 24.990 1.00 90.81 112 GLY A C 1
ATOM 909 O O . GLY A 1 112 ? -18.393 -1.359 25.331 1.00 90.81 112 GLY A O 1
ATOM 910 N N . SER A 1 113 ? -16.735 -2.655 24.545 1.00 88.69 113 SER A N 1
ATOM 911 C CA . SER A 1 113 ? -17.559 -3.864 24.349 1.00 88.69 113 SER A CA 1
ATOM 912 C C . SER A 1 113 ? -18.234 -4.364 25.634 1.00 88.69 113 SER A C 1
ATOM 914 O O . SER A 1 113 ? -19.316 -4.941 25.586 1.00 88.69 113 SER A O 1
ATOM 916 N N . ARG A 1 114 ? -17.660 -4.041 26.802 1.00 87.88 114 ARG A N 1
ATOM 917 C CA . ARG A 1 114 ? -18.238 -4.331 28.129 1.00 87.88 114 ARG A CA 1
ATOM 918 C C . ARG A 1 114 ? -19.472 -3.488 28.467 1.00 87.88 114 ARG A C 1
ATOM 920 O O . ARG A 1 114 ? -20.043 -3.642 29.545 1.00 87.88 114 ARG A O 1
ATOM 927 N N . SER A 1 115 ? -19.880 -2.575 27.585 1.00 90.69 115 SER A N 1
ATOM 928 C CA . SER A 1 115 ? -21.067 -1.739 27.778 1.00 90.69 115 SER A CA 1
ATOM 929 C C . SER A 1 115 ? -22.317 -2.578 28.050 1.00 90.69 115 SER A C 1
ATOM 931 O O . SER A 1 115 ? -22.968 -2.355 29.071 1.00 90.69 115 SER A O 1
ATOM 933 N N . GLU A 1 116 ? -22.611 -3.582 27.223 1.00 90.94 116 GLU A N 1
ATOM 934 C CA . GLU A 1 116 ? -23.784 -4.449 27.418 1.00 90.94 116 GLU A CA 1
ATOM 935 C C . GLU A 1 116 ? -23.752 -5.182 28.767 1.00 90.94 116 GLU A C 1
ATOM 937 O O . GLU A 1 116 ? -24.778 -5.272 29.438 1.00 90.94 116 GLU A O 1
ATOM 942 N N . THR A 1 117 ? -22.574 -5.590 29.251 1.00 92.06 117 THR A N 1
ATOM 943 C CA . THR A 1 117 ? -22.422 -6.161 30.600 1.00 92.06 117 THR A CA 1
ATOM 944 C C . THR A 1 117 ? -22.858 -5.176 31.688 1.00 92.06 117 THR A C 1
ATOM 946 O O . THR A 1 117 ? -23.603 -5.547 32.590 1.00 92.06 117 THR A O 1
ATOM 949 N N . TYR A 1 118 ? -22.461 -3.901 31.601 1.00 94.06 118 TYR A N 1
ATOM 950 C CA . TYR A 1 118 ? -22.884 -2.889 32.579 1.00 94.06 118 TYR A CA 1
ATOM 951 C C . TYR A 1 118 ? -24.384 -2.601 32.525 1.00 94.06 118 TYR A C 1
ATOM 953 O O . TYR A 1 118 ? -24.992 -2.347 33.564 1.00 94.06 118 TYR A O 1
ATOM 961 N N . LYS A 1 119 ? -24.988 -2.641 31.334 1.00 94.00 119 LYS A N 1
ATOM 962 C CA . LYS A 1 119 ? -26.439 -2.510 31.184 1.00 94.00 119 LYS A CA 1
ATOM 963 C C . LYS A 1 119 ? -27.157 -3.683 31.860 1.00 94.00 119 LYS A C 1
ATOM 965 O O . LYS A 1 119 ? -28.008 -3.448 32.717 1.00 94.00 119 LYS A O 1
ATOM 970 N N . ARG A 1 120 ? -26.729 -4.911 31.548 1.00 93.88 120 ARG A N 1
ATOM 971 C CA . ARG A 1 120 ? -27.237 -6.170 32.115 1.00 93.88 120 ARG A CA 1
ATOM 972 C C . ARG A 1 120 ? -27.157 -6.172 33.641 1.00 93.88 120 ARG A C 1
ATOM 974 O O . ARG A 1 120 ? -28.145 -6.449 34.311 1.00 93.88 120 ARG A O 1
ATOM 981 N N . TRP A 1 121 ? -26.020 -5.761 34.205 1.00 94.56 121 TRP A N 1
ATOM 982 C CA . TRP A 1 121 ? -25.848 -5.625 35.655 1.00 94.56 121 TRP A CA 1
ATOM 983 C C . TRP A 1 121 ? -26.788 -4.588 36.276 1.00 94.56 121 TRP A C 1
ATOM 985 O O . TRP A 1 121 ? -27.385 -4.849 37.318 1.00 94.56 121 TRP A O 1
ATOM 995 N N . GLY A 1 122 ? -26.960 -3.424 35.639 1.00 93.69 122 GLY A N 1
ATOM 996 C CA . GLY A 1 122 ? -27.902 -2.403 36.103 1.00 93.69 122 GLY A CA 1
ATOM 997 C C . GLY A 1 122 ? -29.349 -2.904 36.143 1.00 93.69 122 GLY A C 1
ATOM 998 O O . GLY A 1 122 ? -30.062 -2.638 37.109 1.00 93.69 122 GLY A O 1
ATOM 999 N N . GLU A 1 123 ? -29.767 -3.663 35.132 1.00 94.38 123 GLU A N 1
ATOM 1000 C CA . GLU A 1 123 ? -31.108 -4.251 35.041 1.00 94.38 123 GLU A CA 1
ATOM 1001 C C . GLU A 1 123 ? -31.313 -5.396 36.044 1.00 94.38 123 GLU A C 1
ATOM 1003 O O . GLU A 1 123 ? -32.337 -5.437 36.724 1.00 94.38 123 GLU A O 1
ATOM 1008 N N . LEU A 1 124 ? -30.325 -6.280 36.213 1.00 94.44 124 LEU A N 1
ATOM 1009 C CA . LEU A 1 124 ? -30.382 -7.390 37.170 1.00 94.44 124 LEU A CA 1
ATOM 1010 C C . LEU A 1 124 ? -30.401 -6.921 38.631 1.00 94.44 124 LEU A C 1
ATOM 1012 O O . LEU A 1 124 ? -31.142 -7.485 39.437 1.00 94.44 124 LEU A O 1
ATOM 1016 N N . ILE A 1 125 ? -29.658 -5.860 38.968 1.00 92.56 125 ILE A N 1
ATOM 1017 C CA . ILE A 1 125 ? -29.725 -5.215 40.291 1.00 92.56 125 ILE A CA 1
ATOM 1018 C C . ILE A 1 125 ? -31.134 -4.670 40.550 1.00 92.56 125 ILE A C 1
ATOM 1020 O O . ILE A 1 125 ? -31.657 -4.812 41.655 1.00 92.56 125 ILE A O 1
ATOM 1024 N N . LEU A 1 126 ? -31.762 -4.057 39.538 1.00 92.06 126 LEU A N 1
ATOM 1025 C CA . LEU A 1 126 ? -33.126 -3.534 39.654 1.00 92.06 126 LEU A CA 1
ATOM 1026 C C . LEU A 1 126 ? -34.202 -4.631 39.690 1.00 92.06 126 LEU A C 1
ATOM 1028 O O . LEU A 1 126 ? -35.267 -4.421 40.265 1.00 92.06 126 LEU A O 1
ATOM 1032 N N . ALA A 1 127 ? -33.944 -5.799 39.109 1.00 91.38 127 ALA A N 1
ATOM 1033 C CA . ALA A 1 127 ? -34.850 -6.941 39.200 1.00 91.38 127 ALA A CA 1
ATOM 1034 C C . ALA A 1 127 ? -34.778 -7.628 40.578 1.00 91.38 127 ALA A C 1
ATOM 1036 O O . ALA A 1 127 ? -35.788 -8.107 41.093 1.00 91.38 127 ALA A O 1
ATOM 1037 N N . ASN A 1 128 ? -33.601 -7.628 41.212 1.00 91.19 128 ASN A N 1
ATOM 1038 C CA . ASN A 1 128 ? -33.322 -8.385 42.434 1.00 91.19 128 ASN A CA 1
ATOM 1039 C C . ASN A 1 128 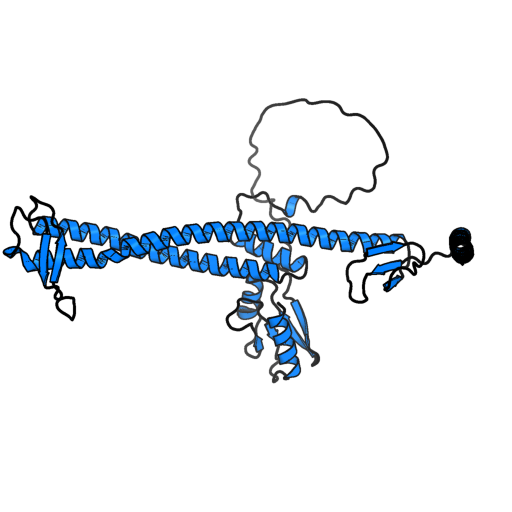? -33.125 -7.503 43.681 1.00 91.19 128 ASN A C 1
ATOM 1041 O O . ASN A 1 128 ? -32.375 -7.876 44.581 1.00 91.19 128 ASN A O 1
ATOM 1045 N N . LEU A 1 129 ? -33.825 -6.359 43.789 1.00 88.00 129 LEU A N 1
ATOM 1046 C CA . LEU A 1 129 ? -33.705 -5.456 44.955 1.00 88.00 129 LEU A CA 1
ATOM 1047 C C . LEU A 1 129 ? -33.870 -6.175 46.301 1.00 88.00 129 LEU A C 1
ATOM 1049 O O . LEU A 1 129 ? -33.221 -5.812 47.274 1.00 88.00 129 LEU A O 1
ATOM 1053 N N . HIS A 1 130 ? -34.749 -7.175 46.353 1.00 87.00 130 HIS A N 1
ATOM 1054 C CA . HIS A 1 130 ? -35.086 -7.921 47.564 1.00 87.00 130 HIS A CA 1
ATOM 1055 C C . HIS A 1 130 ? -33.955 -8.830 48.073 1.00 87.00 130 HIS A C 1
ATOM 1057 O O . HIS A 1 130 ? -33.994 -9.245 49.227 1.00 87.00 130 HIS A O 1
ATOM 1063 N N . GLN A 1 131 ? -32.964 -9.148 47.234 1.00 84.56 131 GLN A N 1
ATOM 1064 C CA . GLN A 1 131 ? -31.836 -10.019 47.588 1.00 84.56 131 GLN A CA 1
ATOM 1065 C C . GLN A 1 131 ? -30.616 -9.226 48.073 1.00 84.56 131 GLN A C 1
ATOM 1067 O O . GLN A 1 131 ? -29.640 -9.823 48.518 1.00 84.56 131 GLN A O 1
ATOM 1072 N N . ILE A 1 132 ? -30.657 -7.889 47.990 1.00 85.00 132 ILE A N 1
ATOM 1073 C CA . ILE A 1 132 ? -29.504 -7.034 48.274 1.00 85.00 132 ILE A CA 1
ATOM 1074 C C . ILE A 1 132 ? -29.457 -6.642 49.751 1.00 85.00 132 ILE A C 1
ATOM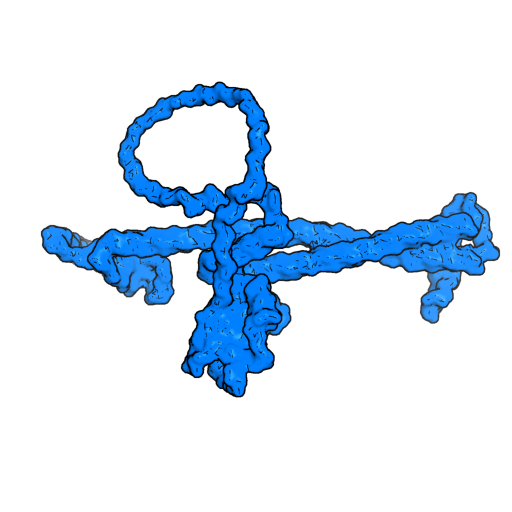 1076 O O . ILE A 1 132 ? -30.383 -6.012 50.259 1.00 85.00 132 ILE A O 1
ATOM 1080 N N . ARG A 1 133 ? -28.356 -6.995 50.423 1.00 81.12 133 ARG A N 1
ATOM 1081 C CA . ARG A 1 133 ? -28.029 -6.584 51.799 1.00 81.12 133 ARG A CA 1
ATOM 1082 C C . ARG A 1 133 ? -27.120 -5.348 51.808 1.00 81.12 133 ARG A C 1
ATOM 1084 O O . ARG A 1 133 ? -26.446 -5.073 50.820 1.00 81.12 133 ARG A O 1
ATOM 1091 N N . ASP A 1 134 ? -27.094 -4.612 52.919 1.00 73.50 134 ASP A N 1
ATOM 1092 C CA . ASP A 1 134 ? -26.358 -3.337 53.030 1.00 73.50 134 ASP A CA 1
ATOM 1093 C C . ASP A 1 134 ? -24.819 -3.496 53.076 1.00 73.50 134 ASP A C 1
ATOM 1095 O O . ASP A 1 134 ? -24.090 -2.537 52.811 1.00 73.50 134 ASP A O 1
ATOM 1099 N N . ASP A 1 135 ? -24.321 -4.695 53.389 1.00 79.81 135 ASP A N 1
ATOM 1100 C CA . ASP A 1 135 ? -22.915 -5.025 53.663 1.00 79.81 135 ASP A CA 1
ATOM 1101 C C . ASP A 1 135 ? -22.292 -6.018 52.665 1.00 79.81 135 ASP A C 1
ATOM 1103 O O . ASP A 1 135 ? -21.221 -6.563 52.926 1.00 79.81 135 ASP A O 1
ATOM 1107 N N . GLN A 1 136 ? -22.950 -6.272 51.532 1.00 84.75 136 GLN A N 1
ATOM 1108 C CA . GLN A 1 136 ? -22.473 -7.241 50.544 1.00 84.75 136 GLN A CA 1
ATOM 1109 C C . GLN A 1 136 ? -21.691 -6.585 49.393 1.00 84.75 136 GLN A C 1
ATOM 1111 O O . GLN A 1 136 ? -22.101 -5.565 48.833 1.00 84.75 136 GLN A O 1
ATOM 1116 N N . ASP A 1 137 ? -20.609 -7.244 48.978 1.00 87.62 137 ASP A N 1
ATOM 1117 C CA . ASP A 1 137 ? -19.703 -6.756 47.927 1.00 87.62 137 ASP A CA 1
ATOM 1118 C C . ASP A 1 137 ? -19.999 -7.380 46.555 1.00 87.62 137 ASP A C 1
ATOM 1120 O O . ASP A 1 137 ? -19.497 -6.927 45.526 1.00 87.62 137 ASP A O 1
ATOM 1124 N N . VAL A 1 138 ? -20.802 -8.445 46.528 1.00 91.75 138 VAL A N 1
ATOM 1125 C CA . VAL A 1 138 ? -21.150 -9.217 45.332 1.00 91.75 138 VAL A CA 1
ATOM 1126 C C . VAL A 1 138 ? -22.614 -9.640 45.423 1.00 91.75 138 VAL A C 1
ATOM 1128 O O . VAL A 1 138 ? -23.095 -10.027 46.486 1.00 91.75 138 VAL A O 1
ATOM 1131 N N . LEU A 1 139 ? -23.325 -9.561 44.300 1.00 91.69 139 LEU A N 1
ATOM 1132 C CA . LEU A 1 139 ? -24.677 -10.075 44.120 1.00 91.69 139 LEU A CA 1
ATOM 1133 C C . LEU A 1 139 ? -24.635 -11.241 43.131 1.00 91.69 139 LEU A C 1
ATOM 1135 O O . LEU A 1 139 ? -24.399 -11.023 41.944 1.00 91.69 139 LEU A O 1
ATOM 1139 N N . ALA A 1 140 ? -24.875 -12.456 43.620 1.00 93.06 140 ALA A N 1
ATOM 1140 C CA . ALA A 1 140 ? -25.075 -13.633 42.780 1.00 93.06 140 ALA A CA 1
ATOM 1141 C C . ALA A 1 140 ? -26.543 -13.696 42.341 1.00 93.06 140 ALA A C 1
ATOM 1143 O O . ALA A 1 140 ? -27.435 -13.742 43.189 1.00 93.06 140 ALA A O 1
ATOM 1144 N N . VAL A 1 141 ? -26.798 -13.647 41.033 1.00 93.38 141 VAL A N 1
ATOM 1145 C CA . VAL A 1 141 ? -28.151 -13.670 40.457 1.00 93.38 141 VAL A CA 1
ATOM 1146 C C . VAL A 1 141 ? -28.195 -14.510 39.193 1.00 93.38 141 VAL A C 1
ATOM 1148 O O . VAL A 1 141 ? -27.252 -14.529 38.405 1.00 93.38 141 VAL A O 1
ATOM 1151 N N . THR A 1 142 ? -29.332 -15.165 38.975 1.00 92.31 142 THR A N 1
ATOM 1152 C CA . THR A 1 142 ? -29.616 -15.869 37.727 1.00 92.31 142 THR A CA 1
ATOM 1153 C C . THR A 1 142 ? -29.769 -14.878 36.586 1.00 92.31 142 THR A C 1
ATOM 1155 O O . THR A 1 142 ? -30.540 -13.915 36.662 1.00 92.31 142 THR A O 1
ATOM 1158 N N . ASP A 1 143 ? -29.055 -15.139 35.504 1.00 92.50 143 ASP A N 1
ATOM 1159 C CA . ASP A 1 143 ? -29.040 -14.272 34.354 1.00 92.50 143 ASP A CA 1
ATOM 1160 C C . ASP A 1 143 ? -30.061 -14.697 33.298 1.00 92.50 143 ASP A C 1
ATOM 1162 O O . ASP A 1 143 ? -29.795 -15.520 32.426 1.00 92.50 143 ASP A O 1
ATOM 1166 N N . TYR A 1 144 ? -31.251 -14.102 33.351 1.00 89.44 144 TYR A N 1
ATOM 1167 C CA . TYR A 1 144 ? -32.352 -14.441 32.442 1.00 89.44 144 TYR A CA 1
ATOM 1168 C C . TYR A 1 144 ? -32.135 -14.003 30.983 1.00 89.44 144 TYR A C 1
ATOM 1170 O O . TYR A 1 144 ? -32.943 -14.339 30.119 1.00 89.44 144 TYR A O 1
ATOM 1178 N N . TYR A 1 145 ? -31.075 -13.244 30.690 1.00 86.38 145 TYR A N 1
ATOM 1179 C CA . TYR A 1 145 ? -30.667 -12.961 29.312 1.00 86.38 145 TYR A CA 1
ATOM 1180 C C . TYR A 1 145 ? -29.797 -14.080 28.720 1.00 86.38 145 TYR A C 1
ATOM 1182 O O . TYR A 1 145 ? -29.540 -14.073 27.516 1.00 86.38 145 TYR A O 1
ATOM 1190 N N . ASP A 1 146 ? -29.317 -15.011 29.552 1.00 88.06 146 ASP A N 1
ATOM 1191 C CA . ASP A 1 146 ? -28.553 -16.171 29.113 1.00 88.06 146 ASP A CA 1
ATOM 1192 C C . ASP A 1 146 ? -29.519 -17.322 28.788 1.00 88.06 146 ASP A C 1
ATOM 1194 O O . ASP A 1 146 ? -30.341 -17.666 29.643 1.00 88.06 146 ASP A O 1
ATOM 1198 N N . PRO A 1 147 ? -29.448 -17.945 27.596 1.00 89.06 147 PRO A N 1
ATOM 1199 C CA . PRO A 1 147 ? -30.265 -19.114 27.273 1.00 89.06 147 PRO A CA 1
ATOM 1200 C C . PRO A 1 147 ? -30.114 -20.270 28.272 1.00 89.06 147 PRO A C 1
ATOM 1202 O O . PRO A 1 147 ? -31.060 -21.033 28.459 1.00 89.06 147 PRO A O 1
ATOM 1205 N N . GLU A 1 148 ? -28.952 -20.398 28.918 1.00 91.69 148 GLU A N 1
ATOM 1206 C CA . GLU A 1 148 ? -28.670 -21.441 29.911 1.00 91.69 148 GLU A CA 1
ATOM 1207 C C . GLU A 1 148 ? -29.072 -21.033 31.338 1.00 91.69 148 GLU A C 1
ATOM 1209 O O . GLU A 1 148 ? -28.953 -21.839 32.259 1.00 91.69 148 GLU A O 1
ATOM 1214 N N . MET A 1 149 ? -29.571 -19.802 31.533 1.00 87.62 149 MET A N 1
ATOM 1215 C CA . MET A 1 149 ? -29.871 -19.219 32.847 1.00 87.62 149 MET A CA 1
ATOM 1216 C C . MET A 1 149 ? -28.695 -19.351 33.826 1.00 87.62 149 MET A C 1
ATOM 1218 O O . MET A 1 149 ? -28.870 -19.696 34.996 1.00 87.62 149 MET A O 1
ATOM 1222 N N . ALA A 1 150 ? -27.482 -19.085 33.340 1.00 91.44 150 ALA A N 1
ATOM 1223 C CA . ALA A 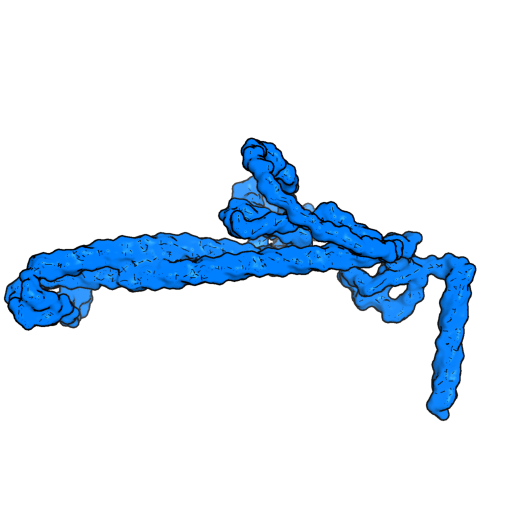1 150 ? -26.279 -19.123 34.157 1.00 91.44 150 ALA A CA 1
ATOM 1224 C C . ALA A 1 150 ? -26.372 -18.142 35.340 1.00 91.44 150 ALA A C 1
ATOM 1226 O O . ALA A 1 150 ? -26.932 -17.048 35.225 1.00 91.44 150 ALA A O 1
ATOM 1227 N N . GLU A 1 151 ? -25.807 -18.515 36.487 1.00 92.19 151 GLU A N 1
ATOM 1228 C CA . GLU A 1 151 ? -25.620 -17.574 37.591 1.00 92.19 151 GLU A CA 1
ATOM 1229 C C . GLU A 1 151 ? -24.438 -16.654 37.293 1.00 92.19 151 GLU A C 1
ATOM 1231 O O . GLU A 1 151 ? -23.361 -17.107 36.898 1.00 92.19 151 GLU A O 1
ATOM 1236 N N . ILE A 1 152 ? -24.639 -15.352 37.491 1.00 93.25 152 ILE A N 1
ATOM 1237 C CA . ILE A 1 152 ? -23.583 -14.354 37.372 1.00 93.25 152 ILE A CA 1
ATOM 1238 C C . ILE A 1 152 ? -23.352 -13.643 38.699 1.00 93.25 152 ILE A C 1
ATOM 1240 O O . ILE A 1 152 ? -24.276 -13.388 39.473 1.00 93.25 152 ILE A O 1
ATOM 1244 N N . GLU A 1 153 ? -22.101 -13.261 38.922 1.00 94.06 153 GLU A N 1
ATOM 1245 C CA . GLU A 1 153 ? -21.691 -12.447 40.058 1.00 94.06 153 GLU A CA 1
ATOM 1246 C C . GLU A 1 153 ? -21.542 -10.987 39.627 1.00 94.06 153 GLU A C 1
ATOM 1248 O O . GLU A 1 153 ? -20.731 -10.641 38.763 1.00 94.06 153 GLU A O 1
ATOM 1253 N N . ILE A 1 154 ? -22.340 -10.111 40.234 1.00 93.56 154 ILE A N 1
ATOM 1254 C CA . ILE A 1 154 ? -22.323 -8.673 39.979 1.00 93.56 154 ILE A CA 1
ATOM 1255 C C . ILE A 1 154 ? -21.610 -7.982 41.145 1.00 93.56 154 ILE A C 1
ATOM 1257 O O . ILE A 1 154 ? -22.130 -8.006 42.261 1.00 93.56 154 ILE A O 1
ATOM 1261 N N . PRO A 1 155 ? -20.463 -7.315 40.924 1.00 92.62 155 PRO A N 1
ATOM 1262 C CA . PRO A 1 155 ? -19.799 -6.549 41.973 1.00 92.62 155 PRO A CA 1
ATOM 1263 C C . PRO A 1 155 ? -20.686 -5.400 42.466 1.00 92.62 155 PRO A C 1
ATOM 1265 O O . PRO A 1 155 ? -21.272 -4.667 41.665 1.00 92.62 155 PRO A O 1
ATOM 1268 N N . LEU A 1 156 ? -20.767 -5.202 43.772 1.00 89.50 156 LEU A N 1
ATOM 1269 C CA . LEU A 1 156 ? -21.534 -4.142 44.415 1.00 89.50 156 LEU A CA 1
ATOM 1270 C C . LEU A 1 156 ? -20.594 -3.157 45.120 1.00 89.50 156 LEU A C 1
ATOM 1272 O O . LEU A 1 156 ? -19.468 -3.491 45.476 1.00 89.50 156 LEU A O 1
ATOM 1276 N N . GLU A 1 157 ? -21.036 -1.908 45.278 1.00 83.75 157 GLU A N 1
ATOM 1277 C CA . GLU A 1 157 ? -20.289 -0.901 46.042 1.00 83.75 157 GLU A CA 1
ATOM 1278 C C . GLU A 1 157 ? -20.894 -0.803 47.457 1.00 83.75 157 GLU A C 1
ATOM 1280 O O . GLU A 1 157 ? -22.052 -0.382 47.563 1.00 83.75 157 GLU A O 1
ATOM 1285 N N . PRO A 1 158 ? -20.148 -1.139 48.531 1.00 80.12 158 PRO A N 1
ATOM 1286 C CA . PRO A 1 158 ? -20.669 -1.128 49.900 1.00 80.12 158 PRO A CA 1
ATOM 1287 C C . PRO A 1 158 ? -21.223 0.238 50.316 1.00 80.12 158 PRO A C 1
ATOM 1289 O O . PRO A 1 158 ? -20.669 1.287 49.968 1.00 80.12 158 PRO A O 1
ATOM 1292 N N . GLY A 1 159 ? -22.318 0.242 51.082 1.00 81.69 159 GLY A N 1
ATOM 1293 C CA . GLY A 1 159 ? -22.940 1.471 51.592 1.00 81.69 159 GLY A CA 1
ATOM 1294 C C . GLY A 1 159 ? -23.753 2.272 50.563 1.00 81.69 159 GLY A C 1
ATOM 1295 O O . GLY A 1 159 ? -24.022 3.458 50.776 1.00 81.69 159 GLY A O 1
ATOM 1296 N N . ARG A 1 160 ? -24.146 1.661 49.438 1.00 83.75 160 ARG A N 1
ATOM 1297 C CA . ARG A 1 160 ? -25.017 2.254 48.406 1.00 83.75 160 ARG A CA 1
ATOM 1298 C C . ARG A 1 160 ? -26.329 1.483 48.307 1.00 83.75 160 ARG A C 1
ATOM 1300 O O . ARG A 1 160 ? -26.339 0.261 48.349 1.00 83.75 160 ARG A O 1
ATOM 1307 N N . THR A 1 161 ? -27.437 2.185 48.065 1.00 87.56 161 THR A N 1
ATOM 1308 C CA . THR A 1 161 ? -28.719 1.506 47.800 1.00 87.56 161 THR A CA 1
ATOM 1309 C C . THR A 1 161 ? -28.730 0.862 46.411 1.00 87.56 161 THR A C 1
ATOM 1311 O O . THR A 1 161 ? -28.072 1.351 45.490 1.00 87.56 161 THR A O 1
ATOM 1314 N N . ALA A 1 162 ? -29.547 -0.175 46.204 1.00 86.44 162 ALA A N 1
ATOM 1315 C CA . ALA A 1 162 ? -29.692 -0.846 44.905 1.00 86.44 162 ALA A CA 1
ATOM 1316 C C . ALA A 1 162 ? -29.973 0.121 43.738 1.00 86.44 162 ALA A C 1
ATOM 1318 O O . ALA A 1 162 ? -29.335 0.046 42.688 1.00 86.44 162 ALA A O 1
ATOM 1319 N N . ALA A 1 163 ? -30.851 1.109 43.947 1.00 88.12 163 ALA A N 1
ATOM 1320 C CA . ALA A 1 163 ? -31.134 2.143 42.952 1.00 88.12 163 ALA A CA 1
ATOM 1321 C C . ALA A 1 163 ? -29.907 3.028 42.643 1.00 88.12 163 ALA A C 1
ATOM 1323 O O . ALA A 1 163 ? -29.696 3.433 41.496 1.00 88.12 163 ALA A O 1
ATOM 1324 N N . GLN A 1 164 ? -29.073 3.329 43.646 1.00 90.75 164 GLN A N 1
ATOM 1325 C CA . GLN A 1 164 ? -27.822 4.067 43.449 1.00 90.75 164 GLN A CA 1
ATOM 1326 C C . GLN A 1 164 ? -26.782 3.225 42.700 1.00 90.75 164 GLN A C 1
ATOM 1328 O O . GLN A 1 164 ? -26.135 3.750 41.792 1.00 90.75 164 GLN A O 1
ATOM 1333 N N . MET A 1 165 ? -26.654 1.934 43.023 1.00 89.75 165 MET A N 1
ATOM 1334 C CA . MET A 1 165 ? -25.750 1.008 42.328 1.00 89.75 165 MET A CA 1
ATOM 1335 C C . MET A 1 165 ? -26.140 0.828 40.859 1.00 89.75 165 MET A C 1
ATOM 1337 O O . MET A 1 165 ? -25.302 0.994 39.972 1.00 89.75 165 MET A O 1
ATOM 1341 N N . ALA A 1 166 ? -27.426 0.603 40.577 1.00 92.31 166 ALA A N 1
ATOM 1342 C CA . ALA A 1 166 ? -27.933 0.520 39.210 1.00 92.31 166 ALA A CA 1
ATOM 1343 C C . ALA A 1 166 ? -27.609 1.795 38.412 1.00 92.31 166 ALA A C 1
ATOM 1345 O O . ALA A 1 166 ? -27.115 1.730 37.287 1.00 92.31 166 ALA A O 1
ATOM 1346 N N . LYS A 1 167 ? -27.780 2.980 39.016 1.00 94.31 167 LYS A N 1
ATOM 1347 C CA . LYS A 1 167 ? -27.423 4.264 38.388 1.00 94.31 167 LYS A CA 1
ATOM 1348 C C . LYS A 1 167 ? -25.926 4.387 38.075 1.00 94.31 167 LYS A C 1
ATOM 1350 O O . LYS A 1 167 ? -25.571 5.001 37.065 1.00 94.31 167 LYS A O 1
ATOM 1355 N N . ILE A 1 168 ? -25.045 3.832 38.911 1.00 92.94 168 ILE A N 1
ATOM 1356 C CA . ILE A 1 168 ? -23.599 3.774 38.638 1.00 92.94 168 ILE A CA 1
ATOM 1357 C C . ILE A 1 168 ? -23.342 2.917 37.401 1.00 92.94 168 ILE A C 1
ATOM 1359 O O . ILE A 1 168 ? -22.642 3.370 36.491 1.00 92.94 168 ILE A O 1
ATOM 1363 N N . TYR A 1 169 ? -23.946 1.732 37.328 1.00 94.38 169 TYR A N 1
ATOM 1364 C CA . TYR A 1 169 ? -23.788 0.838 36.186 1.00 94.38 169 TYR A CA 1
ATOM 1365 C C . TYR A 1 169 ? -24.369 1.407 34.893 1.00 94.38 169 TYR A C 1
ATOM 1367 O O . TYR A 1 169 ? -23.675 1.394 33.880 1.00 94.38 169 TYR A O 1
ATOM 1375 N N . PHE A 1 170 ? -25.531 2.063 34.924 1.00 94.94 170 PHE A N 1
ATOM 1376 C CA . PHE A 1 170 ? -26.045 2.784 33.754 1.00 94.94 170 PHE A CA 1
ATOM 1377 C C . PHE A 1 170 ? -25.137 3.942 33.322 1.00 94.94 170 PHE A C 1
ATOM 1379 O O . PHE A 1 170 ? -24.957 4.185 32.131 1.00 94.94 170 PHE A O 1
ATOM 1386 N N . ARG A 1 171 ? -24.494 4.645 34.262 1.00 95.12 171 ARG A N 1
ATOM 1387 C CA . ARG A 1 171 ? -23.502 5.674 33.915 1.00 95.12 171 ARG A CA 1
ATOM 1388 C C . ARG A 1 171 ? -22.252 5.064 33.270 1.00 95.12 171 ARG A C 1
ATOM 1390 O O . ARG A 1 171 ? -21.714 5.656 32.333 1.00 95.12 171 ARG A O 1
ATOM 1397 N N . ARG A 1 172 ? -21.776 3.915 33.767 1.00 94.75 172 ARG A N 1
ATOM 1398 C CA . ARG A 1 172 ? -20.662 3.161 33.162 1.00 94.75 172 ARG A CA 1
ATOM 1399 C C . ARG A 1 172 ? -21.046 2.655 31.769 1.00 94.75 172 ARG A C 1
ATOM 1401 O O . ARG A 1 172 ? -20.252 2.827 30.851 1.00 94.75 172 ARG A O 1
ATOM 1408 N N . TYR A 1 173 ? -22.275 2.164 31.595 1.00 95.31 173 TYR A N 1
ATOM 1409 C CA . TYR A 1 173 ? -22.846 1.782 30.303 1.00 95.31 173 TYR A CA 1
ATOM 1410 C C . TYR A 1 173 ? -22.782 2.924 29.294 1.00 95.31 173 TYR A C 1
ATOM 1412 O O . TYR A 1 173 ? -22.164 2.753 28.250 1.00 95.31 173 TYR A O 1
ATOM 1420 N N . THR A 1 174 ? -23.338 4.101 29.606 1.00 94.56 174 THR A N 1
ATOM 1421 C CA . THR A 1 174 ? -23.351 5.223 28.654 1.00 94.56 174 THR A CA 1
ATOM 1422 C C . THR A 1 174 ? -21.937 5.606 28.217 1.00 94.56 174 THR A C 1
ATOM 1424 O O . THR A 1 174 ? -21.694 5.789 27.029 1.00 94.56 174 THR A O 1
ATOM 1427 N N . LYS A 1 175 ? -20.982 5.668 29.158 1.00 94.00 175 LYS A N 1
ATOM 1428 C CA . LYS A 1 175 ? -19.573 5.959 28.845 1.00 94.00 175 LYS A CA 1
ATOM 1429 C C . LYS A 1 175 ? -18.940 4.881 27.961 1.00 94.00 175 LYS A C 1
ATOM 1431 O O . LYS A 1 175 ? -18.287 5.216 26.977 1.00 94.00 175 LYS A O 1
ATOM 1436 N N . ALA A 1 176 ? -19.132 3.608 28.307 1.00 94.12 176 ALA A N 1
ATOM 1437 C CA . ALA A 1 176 ? -18.588 2.482 27.556 1.00 94.12 176 ALA A CA 1
ATOM 1438 C C . ALA A 1 176 ? -19.207 2.381 26.153 1.00 94.12 176 ALA A C 1
ATOM 1440 O O . ALA A 1 176 ? -18.482 2.148 25.192 1.00 94.12 176 ALA A O 1
ATOM 1441 N N . ARG A 1 177 ? -20.513 2.644 26.013 1.00 95.25 177 ARG A N 1
ATOM 1442 C CA . ARG A 1 177 ? -21.220 2.644 24.727 1.00 95.25 177 ARG A CA 1
ATOM 1443 C C . ARG A 1 177 ? -20.727 3.757 23.808 1.00 95.25 177 ARG A C 1
ATOM 1445 O O . ARG A 1 177 ? -20.384 3.482 22.668 1.00 95.25 177 ARG A O 1
ATOM 1452 N N . THR A 1 178 ? -20.602 4.990 24.305 1.00 92.69 178 THR A N 1
ATOM 1453 C CA . THR A 1 178 ? -20.042 6.091 23.501 1.00 92.69 178 THR A CA 1
ATOM 1454 C C . THR A 1 178 ? -18.609 5.796 23.055 1.00 92.69 178 THR A C 1
ATOM 1456 O O . THR A 1 178 ? -18.246 6.104 21.918 1.00 92.69 178 THR A O 1
ATOM 1459 N N . ARG A 1 179 ? -17.793 5.180 23.924 1.00 93.44 179 ARG A N 1
ATOM 1460 C CA . ARG A 1 179 ? -16.441 4.737 23.563 1.00 93.44 179 ARG A CA 1
ATOM 1461 C C . ARG A 1 179 ? -16.476 3.654 22.480 1.00 93.44 179 ARG A C 1
ATOM 1463 O O . ARG A 1 179 ? -15.724 3.770 21.522 1.00 93.44 179 ARG A O 1
ATOM 1470 N N . LEU A 1 180 ? -17.364 2.666 22.600 1.00 94.81 180 LEU A N 1
ATOM 1471 C CA . LEU A 1 180 ? -17.545 1.606 21.607 1.00 94.81 180 LEU A CA 1
ATOM 1472 C C . LEU A 1 180 ? -17.914 2.178 20.233 1.00 94.81 180 LEU A C 1
ATOM 1474 O O . LEU A 1 180 ? -17.226 1.899 19.260 1.00 94.81 180 LEU A O 1
ATOM 1478 N N . GLU A 1 181 ? -18.953 3.012 20.168 1.00 94.00 181 GLU A N 1
ATOM 1479 C CA . GLU A 1 181 ? -19.439 3.620 18.920 1.00 94.00 181 GLU A CA 1
ATOM 1480 C C . GLU A 1 181 ? -18.364 4.499 18.263 1.00 94.00 181 GLU A C 1
ATOM 1482 O O . GLU A 1 181 ? -18.114 4.415 17.060 1.00 94.00 181 GLU A O 1
ATOM 1487 N N . THR A 1 182 ? -17.687 5.331 19.063 1.00 93.38 182 THR A N 1
ATOM 1488 C CA . THR A 1 182 ? -16.627 6.218 18.561 1.00 93.38 182 THR A CA 1
ATOM 1489 C C . THR A 1 182 ? -15.411 5.421 18.095 1.00 93.38 182 THR A C 1
ATOM 1491 O O . THR A 1 182 ? -14.894 5.694 17.014 1.00 93.38 182 THR A O 1
ATOM 1494 N N . GLY A 1 183 ? -14.981 4.427 18.880 1.00 93.75 183 GLY A N 1
ATOM 1495 C CA . GLY A 1 183 ? -13.864 3.544 18.550 1.00 93.75 183 GLY A CA 1
ATOM 1496 C C . GLY A 1 183 ? -14.130 2.739 17.281 1.00 93.75 183 GLY A C 1
ATOM 1497 O O . GLY A 1 183 ? -13.284 2.716 16.397 1.00 93.75 183 GLY A O 1
ATOM 1498 N N . GLN A 1 184 ? -15.334 2.176 17.126 1.00 94.62 184 GLN A N 1
ATOM 1499 C CA . GLN A 1 184 ? -15.741 1.462 15.911 1.00 94.62 184 GLN A CA 1
ATOM 1500 C C . GLN A 1 184 ? -15.678 2.348 14.667 1.00 94.62 184 GLN A C 1
ATOM 1502 O O . GLN A 1 184 ? -15.099 1.941 13.660 1.00 94.62 184 GLN A O 1
ATOM 1507 N N . ARG A 1 185 ? -16.249 3.559 14.732 1.00 95.00 185 ARG A N 1
ATOM 1508 C CA . ARG A 1 185 ? -16.244 4.494 13.599 1.00 95.00 185 ARG A CA 1
ATOM 1509 C C . ARG A 1 185 ? -14.820 4.884 13.204 1.00 95.00 185 ARG A C 1
ATOM 1511 O O . ARG A 1 185 ? -14.473 4.804 12.032 1.00 95.00 185 ARG A O 1
ATOM 1518 N N . LEU A 1 186 ? -13.999 5.285 14.174 1.00 93.44 186 LEU A N 1
ATOM 1519 C CA . LEU A 1 186 ? -12.624 5.707 13.905 1.00 93.44 186 LEU A CA 1
ATOM 1520 C C . LEU A 1 186 ? -11.744 4.542 13.430 1.00 93.44 186 LEU A C 1
ATOM 1522 O O . LEU A 1 186 ? -10.940 4.724 12.524 1.00 93.44 186 LEU A O 1
ATOM 1526 N N . ALA A 1 187 ? -11.923 3.339 13.981 1.00 94.19 187 ALA A N 1
ATOM 1527 C CA . ALA A 1 187 ? -11.214 2.151 13.515 1.00 94.19 187 ALA A CA 1
ATOM 1528 C C . ALA A 1 187 ? -11.615 1.766 12.082 1.00 94.19 187 ALA A C 1
ATOM 1530 O O . ALA A 1 187 ? -10.777 1.289 11.325 1.00 94.19 187 ALA A O 1
ATOM 1531 N N . ALA A 1 188 ? -12.877 1.963 11.686 1.00 93.06 188 ALA A N 1
ATOM 1532 C CA . ALA A 1 188 ? -13.291 1.779 10.296 1.00 93.06 188 ALA A CA 1
ATOM 1533 C C . ALA A 1 188 ? -12.582 2.780 9.365 1.00 93.06 188 ALA A C 1
ATOM 1535 O O . ALA A 1 188 ? -11.955 2.355 8.400 1.00 93.06 188 ALA A O 1
ATOM 1536 N N . GLU A 1 189 ? -12.581 4.071 9.716 1.00 91.31 189 GLU A N 1
ATOM 1537 C CA . GLU A 1 189 ? -11.867 5.118 8.963 1.00 91.31 189 GLU A CA 1
ATOM 1538 C C . GLU A 1 189 ? -10.361 4.813 8.825 1.00 91.31 189 GLU A C 1
ATOM 1540 O O . GLU A 1 189 ? -9.791 4.966 7.746 1.00 91.31 189 GLU A O 1
ATOM 1545 N N . ASP A 1 190 ? -9.716 4.326 9.889 1.00 92.44 190 ASP A N 1
ATOM 1546 C CA . ASP A 1 190 ? -8.291 3.968 9.866 1.00 92.44 190 ASP A CA 1
ATOM 1547 C C . ASP A 1 190 ? -7.994 2.722 9.017 1.00 92.44 190 ASP A C 1
ATOM 1549 O O . ASP A 1 190 ? -6.936 2.640 8.389 1.00 92.44 190 ASP A O 1
ATOM 1553 N N . ARG A 1 191 ? -8.906 1.739 8.980 1.00 94.00 191 ARG A N 1
ATOM 1554 C CA . ARG A 1 191 ? -8.773 0.563 8.100 1.00 94.00 191 ARG A CA 1
ATOM 1555 C C . ARG A 1 191 ? -8.903 0.950 6.632 1.00 94.00 191 ARG A C 1
ATOM 1557 O O . ARG A 1 191 ? -8.142 0.437 5.809 1.00 94.00 191 ARG A O 1
ATOM 1564 N N . ASP A 1 192 ? -9.812 1.864 6.311 1.00 88.94 192 ASP A N 1
ATOM 1565 C CA . ASP A 1 192 ? -9.955 2.394 4.954 1.00 88.94 192 ASP A CA 1
ATOM 1566 C C . ASP A 1 192 ? -8.692 3.166 4.539 1.00 88.94 192 ASP A C 1
ATOM 1568 O O . ASP A 1 192 ? -8.155 2.945 3.451 1.00 88.94 192 ASP A O 1
ATOM 1572 N N . GLU A 1 193 ? -8.149 4.003 5.435 1.00 90.38 193 GLU A N 1
ATOM 1573 C CA . GLU A 1 193 ? -6.882 4.713 5.214 1.00 90.38 193 GLU A CA 1
ATOM 1574 C C . GLU A 1 193 ? -5.719 3.738 4.969 1.00 90.38 193 GLU A C 1
ATOM 1576 O O . GLU A 1 193 ? -4.950 3.922 4.024 1.00 90.38 193 GLU A O 1
ATOM 1581 N N . LEU A 1 194 ? -5.603 2.673 5.770 1.00 92.62 194 LEU A N 1
ATOM 1582 C CA . LEU A 1 194 ? -4.582 1.640 5.572 1.00 92.62 194 LEU A CA 1
ATOM 1583 C C . LEU A 1 194 ? -4.736 0.907 4.245 1.00 92.62 194 LEU A C 1
ATOM 1585 O O . LEU A 1 194 ? -3.742 0.687 3.560 1.00 92.62 194 LEU A O 1
ATOM 1589 N N . THR A 1 195 ? -5.966 0.566 3.869 1.00 89.81 195 THR A N 1
ATOM 1590 C CA . THR A 1 195 ? -6.253 -0.106 2.595 1.00 89.81 195 THR A CA 1
ATOM 1591 C C . THR A 1 195 ? -5.783 0.745 1.416 1.00 89.81 195 THR A C 1
ATOM 1593 O O . THR A 1 195 ? -5.161 0.235 0.483 1.00 89.81 195 THR A O 1
ATOM 1596 N N . TRP A 1 196 ? -6.021 2.056 1.477 1.00 88.94 196 TRP A N 1
ATOM 1597 C CA . TRP A 1 196 ? -5.550 2.996 0.464 1.00 88.94 196 TRP A CA 1
ATOM 1598 C C . TRP A 1 196 ? -4.024 3.206 0.495 1.00 88.94 196 TRP A C 1
ATOM 1600 O O . TRP A 1 196 ? -3.380 3.244 -0.553 1.00 88.94 196 TRP A O 1
ATOM 1610 N N . LEU A 1 197 ? -3.398 3.294 1.671 1.00 91.75 197 LEU A N 1
ATOM 1611 C CA . LEU A 1 197 ? -1.935 3.382 1.764 1.00 91.75 197 LEU A CA 1
ATOM 1612 C C . LEU A 1 197 ? -1.244 2.118 1.223 1.00 91.75 197 LEU A C 1
ATOM 1614 O O . LEU A 1 197 ? -0.215 2.216 0.553 1.00 91.75 197 LEU A O 1
ATOM 1618 N N . ASP A 1 198 ? -1.819 0.941 1.470 1.00 91.44 198 ASP A N 1
ATOM 1619 C CA . ASP A 1 198 ? -1.323 -0.328 0.938 1.00 91.44 198 ASP A CA 1
ATOM 1620 C C . ASP A 1 198 ? -1.503 -0.412 -0.590 1.00 91.44 198 ASP A C 1
ATOM 1622 O O . ASP A 1 198 ? -0.663 -1.006 -1.272 1.00 91.44 198 ASP A O 1
ATOM 1626 N N . SER A 1 199 ? -2.558 0.185 -1.163 1.00 88.50 199 SER A N 1
ATOM 1627 C CA . SER A 1 199 ? -2.697 0.271 -2.625 1.00 88.50 199 SER A CA 1
ATOM 1628 C C . SER A 1 199 ? -1.674 1.230 -3.241 1.00 88.50 199 SER A C 1
ATOM 1630 O O . SER A 1 199 ? -1.082 0.904 -4.267 1.00 88.50 199 SER A O 1
ATOM 1632 N N . LEU A 1 200 ? -1.373 2.357 -2.584 1.00 91.25 200 LEU A N 1
ATOM 1633 C CA . LEU A 1 200 ? -0.283 3.254 -2.986 1.00 91.25 200 LEU A CA 1
ATOM 1634 C C . LEU A 1 200 ? 1.091 2.577 -2.935 1.00 91.25 200 LEU A C 1
ATOM 1636 O O . LEU A 1 200 ? 1.897 2.768 -3.844 1.00 91.25 200 LEU A O 1
ATOM 1640 N N . SER A 1 201 ? 1.363 1.796 -1.884 1.00 92.50 201 SER A N 1
ATOM 1641 C CA . SER A 1 201 ? 2.611 1.033 -1.762 1.00 92.50 201 SER A CA 1
ATOM 1642 C C . SER A 1 201 ? 2.780 0.072 -2.937 1.00 92.50 201 SER A C 1
ATOM 1644 O O . SER A 1 201 ? 3.839 0.034 -3.551 1.00 92.50 201 SER A O 1
ATOM 1646 N N . ARG A 1 202 ? 1.716 -0.645 -3.307 1.00 88.88 202 ARG A N 1
ATOM 1647 C CA . ARG A 1 202 ? 1.742 -1.571 -4.446 1.00 88.88 202 ARG A CA 1
ATOM 1648 C C . ARG A 1 202 ? 1.888 -0.861 -5.788 1.00 88.88 202 ARG A C 1
ATOM 1650 O O . ARG A 1 202 ? 2.673 -1.300 -6.619 1.00 88.88 202 ARG A O 1
ATOM 1657 N N . ALA A 1 203 ? 1.199 0.264 -5.986 1.00 89.00 203 ALA A N 1
ATOM 1658 C CA . ALA A 1 203 ? 1.396 1.087 -7.179 1.00 89.00 203 ALA A CA 1
ATOM 1659 C C . ALA A 1 203 ? 2.859 1.552 -7.303 1.00 89.00 203 ALA A C 1
ATOM 1661 O O . ALA A 1 203 ? 3.404 1.604 -8.403 1.00 89.00 203 ALA A O 1
ATOM 1662 N N . LEU A 1 204 ? 3.515 1.858 -6.177 1.00 92.19 204 LEU A N 1
ATOM 1663 C CA . LEU A 1 204 ? 4.932 2.219 -6.150 1.00 92.19 204 LEU A CA 1
ATOM 1664 C C . LEU A 1 204 ? 5.856 1.037 -6.467 1.00 92.19 204 LEU A C 1
ATOM 1666 O O . LEU A 1 204 ? 6.864 1.236 -7.148 1.00 92.19 204 LEU A O 1
ATOM 1670 N N . ASP A 1 205 ? 5.524 -0.166 -5.997 1.00 89.88 205 ASP A N 1
ATOM 1671 C CA . ASP A 1 205 ? 6.266 -1.389 -6.317 1.00 89.88 205 ASP A CA 1
ATOM 1672 C C . ASP A 1 205 ? 6.202 -1.715 -7.818 1.00 89.88 205 ASP A C 1
ATOM 1674 O O . ASP A 1 205 ? 7.218 -2.105 -8.397 1.00 89.88 205 ASP A O 1
ATOM 1678 N N . ASN A 1 206 ? 5.052 -1.459 -8.451 1.00 87.00 206 ASN A N 1
ATOM 1679 C CA . ASN A 1 206 ? 4.798 -1.720 -9.872 1.00 87.00 206 ASN A CA 1
ATOM 1680 C C . ASN A 1 206 ? 5.174 -0.547 -10.800 1.00 87.00 206 ASN A C 1
ATOM 1682 O O . ASN A 1 206 ? 5.036 -0.651 -12.021 1.00 87.00 206 ASN A O 1
ATOM 1686 N N . ALA A 1 207 ? 5.652 0.575 -10.252 1.00 89.88 207 ALA A N 1
ATOM 1687 C CA . ALA A 1 207 ? 6.054 1.730 -11.048 1.00 89.88 207 ALA A CA 1
ATOM 1688 C C . ALA A 1 207 ? 7.219 1.363 -11.984 1.00 89.88 207 ALA A C 1
ATOM 1690 O O . ALA A 1 207 ? 8.283 0.930 -11.534 1.00 89.88 207 ALA A O 1
ATOM 1691 N N . ALA A 1 208 ? 7.035 1.579 -13.286 1.00 86.00 208 ALA A N 1
ATOM 1692 C CA . ALA A 1 208 ? 8.003 1.218 -14.321 1.00 86.00 208 ALA A CA 1
ATOM 1693 C C . ALA A 1 208 ? 8.800 2.423 -14.842 1.00 86.00 208 ALA A C 1
ATOM 1695 O O . ALA A 1 208 ? 9.895 2.265 -15.380 1.00 86.00 208 ALA A O 1
ATOM 1696 N N . ASP A 1 209 ? 8.259 3.634 -14.706 1.00 87.25 209 ASP A N 1
ATOM 1697 C CA . ASP A 1 209 ? 8.871 4.849 -15.236 1.00 87.25 209 ASP A CA 1
ATOM 1698 C C . ASP A 1 209 ? 8.640 6.082 -14.344 1.00 87.25 209 ASP A C 1
ATOM 1700 O O . ASP A 1 209 ? 7.912 6.071 -13.348 1.00 87.25 209 ASP A O 1
ATOM 1704 N N . MET A 1 210 ? 9.306 7.184 -14.696 1.00 88.94 210 MET A N 1
ATOM 1705 C CA . MET A 1 210 ? 9.197 8.449 -13.963 1.00 88.94 210 MET A CA 1
ATOM 1706 C C . MET A 1 210 ? 7.776 9.018 -1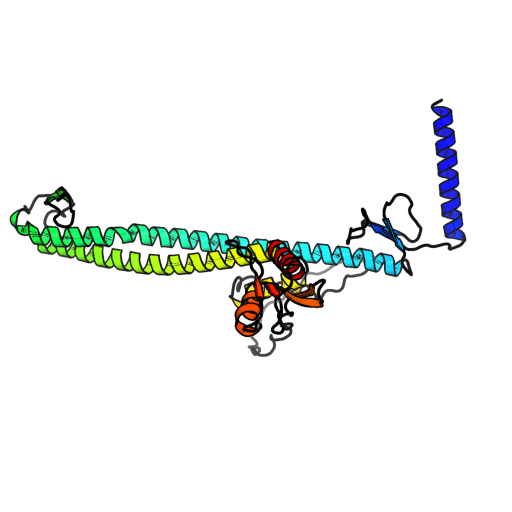3.943 1.00 88.94 210 MET A C 1
ATOM 1708 O O . MET A 1 210 ? 7.431 9.759 -13.021 1.00 88.94 210 MET A O 1
ATOM 1712 N N . ASP A 1 211 ? 6.958 8.679 -14.932 1.00 88.12 211 ASP A N 1
ATOM 1713 C CA . ASP A 1 211 ? 5.597 9.177 -15.053 1.00 88.12 211 ASP A CA 1
ATOM 1714 C C . ASP A 1 211 ? 4.664 8.502 -14.048 1.00 88.12 211 ASP A C 1
ATOM 1716 O O . ASP A 1 211 ? 3.834 9.183 -13.439 1.00 88.12 211 ASP A O 1
ATOM 1720 N N . ASP A 1 212 ? 4.865 7.211 -13.776 1.00 89.69 212 ASP A N 1
ATOM 1721 C CA . ASP A 1 212 ? 4.189 6.516 -12.676 1.00 89.69 212 ASP A CA 1
ATOM 1722 C C . ASP A 1 212 ? 4.546 7.149 -11.329 1.00 89.69 212 ASP A C 1
ATOM 1724 O O . ASP A 1 212 ? 3.662 7.497 -10.544 1.00 89.69 212 ASP A O 1
ATOM 1728 N N . LEU A 1 213 ? 5.838 7.402 -11.078 1.00 91.94 213 LEU A N 1
ATOM 1729 C CA . LEU A 1 213 ? 6.271 8.044 -9.832 1.00 91.94 213 LEU A CA 1
ATOM 1730 C C . LEU A 1 213 ? 5.667 9.442 -9.672 1.00 91.94 213 LEU A C 1
ATOM 1732 O O . LEU A 1 213 ? 5.282 9.828 -8.567 1.00 91.94 213 LEU A O 1
ATOM 1736 N N . ARG A 1 214 ? 5.558 10.216 -10.759 1.00 90.38 214 ARG A N 1
ATOM 1737 C CA . ARG A 1 214 ? 4.881 11.523 -10.752 1.00 90.38 214 ARG A CA 1
ATOM 1738 C C . ARG A 1 214 ? 3.388 11.380 -10.461 1.00 90.38 214 ARG A C 1
ATOM 1740 O O . ARG A 1 214 ? 2.847 12.177 -9.691 1.00 90.38 214 ARG A O 1
ATOM 1747 N N . ALA A 1 215 ? 2.727 10.382 -11.046 1.00 88.69 215 ALA A N 1
ATOM 1748 C CA . ALA A 1 215 ? 1.310 10.110 -10.829 1.00 88.69 215 ALA A CA 1
ATOM 1749 C C . ALA A 1 215 ? 1.028 9.734 -9.364 1.00 88.69 215 ALA A C 1
ATOM 1751 O O . ALA A 1 215 ? 0.145 10.327 -8.739 1.00 88.69 215 ALA A O 1
ATOM 1752 N N . ILE A 1 216 ? 1.828 8.834 -8.789 1.00 90.62 216 ILE A N 1
ATOM 1753 C CA . ILE A 1 216 ? 1.751 8.426 -7.379 1.00 90.62 216 ILE A CA 1
ATOM 1754 C C . ILE A 1 216 ? 2.057 9.614 -6.460 1.00 90.62 216 ILE A C 1
ATOM 1756 O O . ILE A 1 216 ? 1.293 9.905 -5.542 1.00 90.62 216 ILE A O 1
ATOM 1760 N N . ALA A 1 217 ? 3.119 10.379 -6.736 1.00 90.00 217 ALA A N 1
ATOM 1761 C CA . ALA A 1 217 ? 3.457 11.571 -5.957 1.00 90.00 217 ALA A CA 1
ATOM 1762 C C . ALA A 1 217 ? 2.333 12.620 -5.967 1.00 90.00 217 ALA A C 1
ATOM 1764 O O . ALA A 1 217 ? 2.114 13.313 -4.972 1.00 90.00 217 ALA A O 1
ATOM 1765 N N . ARG A 1 218 ? 1.609 12.769 -7.084 1.00 87.19 218 ARG A N 1
ATOM 1766 C CA . ARG A 1 218 ? 0.439 13.656 -7.160 1.00 87.19 218 ARG A CA 1
ATOM 1767 C C . ARG A 1 218 ? -0.700 13.147 -6.277 1.00 87.19 218 ARG A C 1
ATOM 1769 O O . ARG A 1 218 ? -1.284 13.955 -5.561 1.00 87.19 218 ARG A O 1
ATOM 1776 N N . GLU A 1 219 ? -0.973 11.844 -6.288 1.00 88.38 219 GLU A N 1
ATOM 1777 C CA . GLU A 1 219 ? -2.003 11.229 -5.440 1.00 88.38 219 GLU A CA 1
ATOM 1778 C C . GLU A 1 219 ? -1.697 11.436 -3.948 1.00 88.38 219 GLU A C 1
ATOM 1780 O O . GLU A 1 219 ? -2.535 11.964 -3.218 1.00 88.38 219 GLU A O 1
ATOM 1785 N N . VAL A 1 220 ? -0.455 11.162 -3.528 1.00 86.81 220 VAL A N 1
ATOM 1786 C CA . VAL A 1 220 ? 0.031 11.401 -2.155 1.00 86.81 220 VAL A CA 1
ATOM 1787 C C . VAL A 1 220 ? -0.136 12.874 -1.743 1.00 86.81 220 VAL A C 1
ATOM 1789 O O . VAL A 1 220 ? -0.544 13.173 -0.619 1.00 86.81 220 VAL A O 1
ATOM 1792 N N . ARG A 1 221 ? 0.144 13.824 -2.649 1.00 82.12 221 ARG A N 1
ATOM 1793 C CA . ARG A 1 221 ? 0.006 15.269 -2.379 1.00 82.12 221 ARG A CA 1
ATOM 1794 C C . ARG A 1 221 ? -1.452 15.728 -2.281 1.00 82.12 221 ARG A C 1
ATOM 1796 O O . ARG A 1 221 ? -1.756 16.575 -1.440 1.00 82.12 221 ARG A O 1
ATOM 1803 N N . GLN A 1 222 ? -2.343 15.216 -3.131 1.00 76.06 222 GLN A N 1
ATOM 1804 C CA . GLN A 1 222 ? -3.743 15.661 -3.199 1.00 76.06 222 GLN A CA 1
ATOM 1805 C C . GLN A 1 222 ? -4.549 15.292 -1.953 1.00 76.06 222 GLN A C 1
ATOM 1807 O O . GLN A 1 222 ? -5.374 16.089 -1.505 1.00 76.06 222 GLN A O 1
ATOM 1812 N N . THR A 1 223 ? -4.280 14.133 -1.360 1.00 68.88 223 THR A N 1
ATOM 1813 C CA . THR A 1 223 ? -4.946 13.668 -0.133 1.00 68.88 223 THR A CA 1
ATOM 1814 C C . THR A 1 223 ? -4.376 14.309 1.136 1.00 68.88 223 THR A C 1
ATOM 1816 O O . THR A 1 223 ? -4.996 14.255 2.195 1.00 68.88 223 THR A O 1
ATOM 1819 N N . GLY A 1 224 ? -3.242 15.012 1.030 1.00 59.31 224 GLY A N 1
ATOM 1820 C CA . GLY A 1 224 ? -2.667 15.795 2.122 1.00 59.31 224 GLY A CA 1
ATOM 1821 C C . GLY A 1 224 ? -1.673 15.042 3.007 1.00 59.31 224 GLY A C 1
ATOM 1822 O O . GLY A 1 224 ? -1.303 15.578 4.059 1.00 59.31 224 GLY A O 1
ATOM 1823 N N . ILE A 1 225 ? -1.178 13.873 2.580 1.00 52.47 225 ILE A N 1
ATOM 1824 C CA . ILE A 1 225 ? -0.011 13.244 3.208 1.00 52.47 225 ILE A CA 1
ATOM 1825 C C . ILE A 1 225 ? 1.169 14.222 3.116 1.00 52.47 225 ILE A C 1
ATOM 1827 O O . ILE A 1 225 ? 1.586 14.631 2.035 1.00 52.47 225 ILE A O 1
ATOM 1831 N N . GLY A 1 226 ? 1.743 14.601 4.260 1.00 42.91 226 GLY A N 1
ATOM 1832 C CA . GLY A 1 226 ? 3.024 15.311 4.277 1.00 42.91 226 GLY A CA 1
ATOM 1833 C C . GLY A 1 226 ? 2.970 16.833 4.118 1.00 42.91 226 GLY A C 1
ATOM 1834 O O . GLY A 1 226 ? 3.982 17.430 3.758 1.00 42.91 226 GLY A O 1
ATOM 1835 N N . ARG A 1 227 ? 1.882 17.517 4.506 1.00 35.78 227 ARG A N 1
ATOM 1836 C CA . ARG A 1 227 ? 1.838 19.002 4.581 1.00 35.78 227 ARG A CA 1
ATOM 1837 C C . ARG A 1 227 ? 2.901 19.658 5.495 1.00 35.78 227 ARG A C 1
ATOM 1839 O O . ARG A 1 227 ? 2.904 20.882 5.633 1.00 35.78 227 ARG A O 1
ATOM 1846 N N . HIS A 1 228 ? 3.796 18.891 6.125 1.00 31.53 228 HIS A N 1
ATOM 1847 C CA . HIS A 1 228 ? 4.932 19.370 6.930 1.00 31.53 228 HIS A CA 1
ATOM 1848 C C . HIS A 1 228 ? 6.324 18.917 6.436 1.00 31.53 228 HIS A C 1
ATOM 1850 O O . HIS A 1 228 ? 7.323 19.202 7.096 1.00 31.53 228 HIS A O 1
ATOM 1856 N N . GLY A 1 229 ? 6.433 18.291 5.261 1.00 30.77 229 GLY A N 1
ATOM 1857 C CA . GLY A 1 229 ? 7.712 18.055 4.580 1.00 30.77 229 GLY A CA 1
ATOM 1858 C C . GLY A 1 229 ? 7.917 19.072 3.458 1.00 30.77 229 GLY A C 1
ATOM 1859 O O . GLY A 1 229 ? 6.988 19.342 2.709 1.00 30.77 229 GLY A O 1
ATOM 1860 N N . LYS A 1 230 ? 9.107 19.677 3.357 1.00 27.06 230 LYS A N 1
ATOM 1861 C CA . LYS A 1 230 ? 9.469 20.587 2.254 1.00 27.06 230 LYS A CA 1
ATOM 1862 C C . LYS A 1 230 ? 9.165 19.936 0.898 1.00 27.06 230 LYS A C 1
ATOM 1864 O O . LYS A 1 230 ? 9.559 18.791 0.696 1.00 27.06 230 LYS A O 1
ATOM 1869 N N . ASP A 1 231 ? 8.516 20.693 0.010 1.00 33.03 231 ASP A N 1
ATOM 1870 C CA . ASP A 1 231 ? 8.253 20.319 -1.385 1.00 33.03 231 ASP A CA 1
ATOM 1871 C C . ASP A 1 231 ? 9.497 19.674 -2.029 1.00 33.03 231 ASP A C 1
ATOM 1873 O O . ASP A 1 231 ? 10.563 20.298 -2.022 1.00 33.03 231 ASP A O 1
ATOM 1877 N N . PRO A 1 232 ? 9.390 18.454 -2.588 1.00 38.41 232 PRO A N 1
ATOM 1878 C CA . PRO A 1 232 ? 10.505 17.800 -3.270 1.00 38.41 232 PRO A CA 1
ATOM 1879 C C . PRO A 1 232 ? 10.795 18.407 -4.652 1.00 38.41 232 PRO A C 1
ATOM 1881 O O . PRO A 1 232 ? 11.899 18.250 -5.154 1.00 38.41 232 PRO A O 1
ATOM 1884 N N . ASP A 1 233 ? 9.836 19.131 -5.237 1.00 37.62 233 ASP A N 1
ATOM 1885 C CA . ASP A 1 233 ? 9.912 19.688 -6.600 1.00 37.62 233 ASP A CA 1
ATOM 1886 C C . ASP A 1 233 ? 10.837 20.910 -6.723 1.00 37.62 233 ASP A C 1
ATOM 1888 O O . ASP A 1 233 ? 11.140 21.362 -7.818 1.00 37.62 233 ASP A O 1
ATOM 1892 N N . SER A 1 234 ? 11.331 21.472 -5.614 1.00 35.59 234 SER A N 1
ATOM 1893 C CA . SER A 1 234 ? 12.175 22.674 -5.669 1.00 35.59 234 SER A CA 1
ATOM 1894 C C . SER A 1 234 ? 13.666 22.375 -5.895 1.00 35.59 234 SER A C 1
ATOM 1896 O O . SER A 1 234 ? 14.505 23.203 -5.530 1.00 35.59 234 SER A O 1
ATOM 1898 N N . ARG A 1 235 ? 14.020 21.176 -6.373 1.00 35.25 235 ARG A N 1
ATOM 1899 C CA . ARG A 1 235 ? 15.413 20.757 -6.622 1.00 35.25 235 ARG A CA 1
ATOM 1900 C C . ARG A 1 235 ? 15.701 20.311 -8.057 1.00 35.25 235 ARG A C 1
ATOM 1902 O O . ARG A 1 235 ? 16.877 20.208 -8.382 1.00 35.25 235 ARG A O 1
ATOM 1909 N N . ASP A 1 236 ? 14.685 20.145 -8.902 1.00 34.22 236 ASP A N 1
ATOM 1910 C CA . ASP A 1 236 ? 14.836 19.553 -10.242 1.00 34.22 236 ASP A CA 1
ATOM 1911 C C . ASP A 1 236 ? 15.067 20.594 -11.369 1.00 34.22 236 ASP A C 1
ATOM 1913 O O . ASP A 1 236 ? 14.920 20.274 -12.541 1.00 34.22 236 ASP A O 1
ATOM 1917 N N . GLU A 1 237 ? 15.487 21.827 -11.047 1.00 31.69 237 GLU A N 1
ATOM 1918 C CA . GLU A 1 237 ? 15.877 22.852 -12.047 1.00 31.69 237 GLU A CA 1
ATOM 1919 C C . GLU A 1 237 ? 17.347 23.310 -11.939 1.00 31.69 237 GLU A C 1
ATOM 1921 O O . GLU A 1 237 ? 17.716 24.376 -12.429 1.00 31.69 237 GLU A O 1
ATOM 1926 N N . ALA A 1 238 ? 18.223 22.530 -11.301 1.00 29.17 238 ALA A N 1
ATOM 1927 C CA . ALA A 1 238 ? 19.662 22.775 -11.397 1.00 29.17 238 ALA A CA 1
ATOM 1928 C C . ALA A 1 238 ? 20.252 21.923 -12.529 1.00 29.17 238 ALA A C 1
ATOM 1930 O O . ALA A 1 238 ? 20.397 20.712 -12.377 1.00 29.17 238 ALA A O 1
ATOM 1931 N N . GLU A 1 239 ? 20.582 22.565 -13.654 1.00 27.56 239 GLU A N 1
ATOM 1932 C CA . GLU A 1 239 ? 21.373 21.978 -14.744 1.00 27.56 239 GLU A CA 1
ATOM 1933 C C . GLU A 1 239 ? 22.631 21.262 -14.203 1.00 27.56 239 GLU A C 1
ATOM 1935 O O . GLU A 1 239 ? 23.247 21.743 -13.241 1.00 27.56 239 GLU A O 1
ATOM 1940 N N . PRO A 1 240 ? 23.063 20.137 -14.805 1.00 30.02 240 PRO A N 1
ATOM 1941 C CA . PRO A 1 240 ? 24.307 19.494 -14.417 1.00 30.02 240 PRO A CA 1
ATOM 1942 C C . PRO A 1 240 ? 25.484 20.410 -14.769 1.00 30.02 240 PRO A C 1
ATOM 1944 O O . PRO A 1 240 ? 25.780 20.671 -15.934 1.00 30.02 240 PRO A O 1
ATOM 1947 N N . ALA A 1 241 ? 26.165 20.903 -13.734 1.00 29.03 241 ALA A N 1
ATOM 1948 C CA . ALA A 1 241 ? 27.415 21.630 -13.871 1.00 29.03 241 ALA A CA 1
ATOM 1949 C C . ALA A 1 241 ? 28.458 20.743 -14.574 1.00 29.03 241 ALA A C 1
ATOM 1951 O O . ALA A 1 241 ? 28.777 19.650 -14.100 1.00 29.03 241 ALA A O 1
ATOM 1952 N N . GLY A 1 242 ? 28.986 21.229 -15.701 1.00 29.97 242 GLY A N 1
ATOM 1953 C CA . GLY A 1 242 ? 30.147 20.644 -16.371 1.00 29.97 242 GLY A CA 1
ATOM 1954 C C . GLY A 1 242 ? 31.397 20.628 -15.472 1.00 29.97 242 GLY A C 1
ATOM 1955 O O . GLY A 1 242 ? 31.405 21.237 -14.399 1.00 29.97 242 GLY A O 1
ATOM 1956 N N . PRO A 1 243 ? 32.469 19.926 -15.879 1.00 28.64 243 PRO A N 1
ATOM 1957 C CA . PRO A 1 243 ? 33.644 19.734 -15.037 1.00 28.64 243 PRO A CA 1
ATOM 1958 C C . PRO A 1 243 ? 34.396 21.060 -14.845 1.00 28.64 243 PRO A C 1
ATOM 1960 O O . PRO A 1 243 ? 34.957 21.606 -15.793 1.00 28.64 243 PRO A O 1
ATOM 1963 N N . ASP A 1 244 ? 34.412 21.570 -13.611 1.00 28.91 244 ASP A N 1
ATOM 1964 C CA . ASP A 1 244 ? 35.132 22.793 -13.246 1.00 28.91 244 ASP A CA 1
ATOM 1965 C C . ASP A 1 244 ? 36.613 22.494 -12.965 1.00 28.91 244 ASP A C 1
ATOM 1967 O O . ASP A 1 244 ? 36.988 21.842 -11.983 1.00 28.91 244 ASP A O 1
ATOM 1971 N N . LEU A 1 245 ? 37.457 22.982 -13.871 1.00 30.25 245 LEU A N 1
ATOM 1972 C CA . LEU A 1 245 ? 38.880 23.184 -13.670 1.00 30.25 245 LEU A CA 1
ATOM 1973 C C . LEU A 1 245 ? 39.081 24.584 -13.075 1.00 30.25 245 LEU A C 1
ATOM 1975 O O . LEU A 1 245 ? 38.786 25.572 -13.737 1.00 30.25 245 LEU A O 1
ATOM 1979 N N . SER A 1 246 ? 39.745 24.634 -11.914 1.00 27.02 246 SER A N 1
ATOM 1980 C CA . SER A 1 246 ? 40.522 25.756 -11.342 1.00 27.02 246 SER A CA 1
ATOM 1981 C C . SER A 1 246 ? 40.018 26.400 -10.031 1.00 27.02 246 SER A C 1
ATOM 1983 O O . SER A 1 246 ? 39.040 27.125 -9.951 1.00 27.02 246 SER A O 1
ATOM 1985 N N . GLY A 1 247 ? 40.793 26.136 -8.972 1.00 24.64 247 GLY A N 1
ATOM 1986 C CA . GLY A 1 247 ? 41.453 27.121 -8.104 1.00 24.64 247 GLY A CA 1
ATOM 1987 C C . GLY A 1 247 ? 40.723 28.384 -7.619 1.00 24.64 247 GLY A C 1
ATOM 1988 O O . GLY A 1 247 ? 40.544 29.330 -8.371 1.00 24.64 247 GLY A O 1
ATOM 1989 N N . GLY A 1 248 ? 40.596 28.511 -6.289 1.00 24.25 248 GLY A N 1
ATOM 1990 C CA . GLY A 1 248 ? 40.819 29.806 -5.622 1.00 24.25 248 GLY A CA 1
ATOM 1991 C C . GLY A 1 248 ? 39.826 30.234 -4.534 1.00 24.25 248 GLY A C 1
ATOM 1992 O O . GLY A 1 248 ? 38.744 30.719 -4.814 1.00 24.25 248 GLY A O 1
ATOM 1993 N N . GLN A 1 249 ? 40.290 30.141 -3.281 1.00 25.61 249 GLN A N 1
ATOM 1994 C CA . GLN A 1 249 ? 40.054 31.043 -2.133 1.00 25.61 249 GLN A CA 1
ATOM 1995 C C . GLN A 1 249 ? 38.622 31.447 -1.699 1.00 25.61 249 GLN A C 1
ATOM 1997 O O . GLN A 1 249 ? 37.936 32.264 -2.299 1.00 25.61 249 GLN A O 1
ATOM 2002 N N . LYS A 1 250 ? 38.270 31.012 -0.476 1.00 27.81 250 LYS A N 1
ATOM 2003 C CA . LYS A 1 250 ? 37.278 31.651 0.419 1.00 27.81 250 LYS A CA 1
ATOM 2004 C C . LYS A 1 250 ? 37.821 32.996 0.938 1.00 27.81 250 LYS A C 1
ATOM 2006 O O . LYS A 1 250 ? 39.028 33.082 1.166 1.00 27.81 250 LYS A O 1
ATOM 2011 N N . PRO A 1 251 ? 36.964 33.983 1.282 1.00 31.25 251 PRO A N 1
ATOM 2012 C CA . PRO A 1 251 ? 36.581 34.121 2.702 1.00 31.25 251 PRO A CA 1
ATOM 2013 C C . PRO A 1 251 ? 35.195 34.764 2.977 1.00 31.25 251 PRO A C 1
ATOM 2015 O O . PRO A 1 251 ? 34.582 35.383 2.119 1.00 31.25 251 PRO A O 1
ATOM 2018 N N . GLY A 1 252 ? 34.756 34.712 4.247 1.00 25.66 252 GLY A N 1
ATOM 2019 C CA . GLY A 1 252 ? 34.040 35.848 4.858 1.00 25.66 252 GLY A CA 1
ATOM 2020 C C . GLY A 1 252 ? 32.585 35.657 5.308 1.00 25.66 252 GLY A C 1
ATOM 2021 O O . GLY A 1 252 ? 31.648 36.066 4.637 1.00 25.66 252 GLY A O 1
ATOM 2022 N N . ARG A 1 253 ? 32.394 35.169 6.541 1.00 29.53 253 ARG A N 1
ATOM 2023 C CA . ARG A 1 253 ? 31.157 35.325 7.334 1.00 29.53 253 ARG A CA 1
ATOM 2024 C C . ARG A 1 253 ? 30.838 36.810 7.575 1.00 29.53 253 ARG A C 1
ATOM 2026 O O . ARG A 1 253 ? 31.660 37.494 8.178 1.00 29.53 253 ARG A O 1
ATOM 2033 N N . ARG A 1 254 ? 29.594 37.245 7.334 1.00 27.03 254 ARG A N 1
ATOM 2034 C CA . ARG A 1 254 ? 28.957 38.345 8.089 1.00 27.03 254 ARG A CA 1
ATOM 2035 C C . ARG A 1 254 ? 27.462 38.086 8.313 1.00 27.03 254 ARG A C 1
ATOM 2037 O O . ARG A 1 254 ? 26.708 37.821 7.388 1.00 27.03 254 ARG A O 1
ATOM 2044 N N . ARG A 1 255 ? 27.066 38.153 9.588 1.00 28.41 255 ARG A N 1
ATOM 2045 C CA . ARG A 1 255 ? 25.684 38.143 10.094 1.00 28.41 255 ARG A CA 1
ATOM 2046 C C . ARG A 1 255 ? 25.042 39.516 9.860 1.00 28.41 255 ARG A C 1
ATOM 2048 O O . ARG A 1 255 ? 25.670 40.518 10.187 1.00 28.41 255 ARG A O 1
ATOM 2055 N N . SER A 1 256 ? 23.774 39.554 9.451 1.00 27.94 256 SER A N 1
ATOM 2056 C CA . SER A 1 256 ? 22.893 40.711 9.667 1.00 27.94 256 SER A CA 1
ATOM 2057 C C . SER A 1 256 ? 21.483 40.255 10.064 1.00 27.94 256 SER A C 1
ATOM 2059 O O . SER A 1 256 ? 21.010 39.211 9.620 1.00 27.94 256 SER A O 1
ATOM 2061 N N . LYS A 1 257 ? 20.878 41.009 10.986 1.00 27.20 257 LYS A N 1
ATOM 2062 C CA . LYS A 1 257 ? 19.613 40.774 11.707 1.00 27.20 257 LYS A CA 1
ATOM 2063 C C . LYS A 1 257 ? 18.427 41.448 10.983 1.00 27.20 257 LYS A C 1
ATOM 2065 O O . LYS A 1 257 ? 18.638 42.505 10.413 1.00 27.20 257 LYS A O 1
ATOM 2070 N N . ASN A 1 258 ? 17.221 40.860 11.128 1.00 26.95 258 ASN A N 1
ATOM 2071 C CA . ASN A 1 258 ? 15.836 41.420 11.171 1.00 26.95 258 ASN A CA 1
ATOM 2072 C C . ASN A 1 258 ? 15.515 42.688 10.344 1.00 26.95 258 ASN A C 1
ATOM 2074 O O . ASN A 1 258 ? 16.173 43.699 10.529 1.00 26.95 258 ASN A O 1
ATOM 2078 N N . LYS A 1 259 ? 14.436 42.832 9.554 1.00 25.86 259 LYS A N 1
ATOM 2079 C CA . LYS A 1 259 ? 12.970 42.529 9.641 1.00 25.86 259 LYS A CA 1
ATOM 2080 C C . LYS A 1 259 ? 12.338 43.218 8.373 1.00 25.86 259 LYS A C 1
ATOM 2082 O O . LYS A 1 259 ? 13.112 43.850 7.659 1.00 25.86 259 LYS A O 1
ATOM 2087 N N . PRO A 1 260 ? 11.006 43.311 8.115 1.00 35.34 260 PRO A N 1
ATOM 2088 C CA . PRO A 1 260 ? 9.824 42.598 8.613 1.00 35.34 260 PRO A CA 1
ATOM 2089 C C . PRO A 1 260 ? 8.886 42.058 7.488 1.00 35.34 260 PRO A C 1
ATOM 2091 O O . PRO A 1 260 ? 9.108 42.239 6.296 1.00 35.34 260 PRO A O 1
ATOM 2094 N N . ASN A 1 261 ? 7.804 41.398 7.918 1.00 34.91 261 ASN A N 1
ATOM 2095 C CA . ASN A 1 261 ? 6.672 40.867 7.149 1.00 34.91 261 ASN A CA 1
ATOM 2096 C C . ASN A 1 261 ? 6.156 41.749 5.991 1.00 34.91 261 ASN A C 1
ATOM 2098 O O . ASN A 1 261 ? 5.467 42.742 6.223 1.00 34.91 261 ASN A O 1
ATOM 2102 N N . GLY A 1 262 ? 6.339 41.271 4.758 1.00 28.38 262 GLY A N 1
ATOM 2103 C CA . GLY A 1 262 ? 5.505 41.600 3.603 1.00 28.38 262 GLY A CA 1
ATOM 2104 C C . GLY A 1 262 ? 4.518 40.463 3.341 1.00 28.38 262 GLY A C 1
ATOM 2105 O O . GLY A 1 262 ? 4.907 39.353 2.985 1.00 28.38 262 GLY A O 1
ATOM 2106 N N . ARG A 1 263 ? 3.228 40.726 3.549 1.00 37.16 263 ARG A N 1
ATOM 2107 C CA . ARG A 1 263 ? 2.111 39.806 3.301 1.00 37.16 263 ARG A CA 1
ATOM 2108 C C . ARG A 1 263 ? 1.923 39.663 1.782 1.00 37.16 263 ARG A C 1
ATOM 2110 O O . ARG A 1 263 ? 1.072 40.328 1.204 1.00 37.16 263 ARG A O 1
ATOM 2117 N N . MET A 1 264 ? 2.748 38.844 1.126 1.00 32.31 264 MET A N 1
ATOM 2118 C CA . MET A 1 264 ? 2.593 38.546 -0.301 1.00 32.31 264 MET A CA 1
ATOM 2119 C C . MET A 1 264 ? 1.440 37.565 -0.527 1.00 32.31 264 MET A C 1
ATOM 2121 O O . MET A 1 264 ? 1.232 36.588 0.194 1.00 32.31 264 MET A O 1
ATOM 2125 N N . THR A 1 265 ? 0.638 37.913 -1.519 1.00 29.89 265 THR A N 1
ATOM 2126 C CA . THR A 1 265 ? -0.644 37.333 -1.890 1.00 29.89 265 THR A CA 1
ATOM 2127 C C . THR A 1 265 ? -0.507 35.865 -2.311 1.00 29.89 265 THR A C 1
ATOM 2129 O O . THR A 1 265 ? 0.363 35.487 -3.089 1.00 29.89 265 THR A O 1
ATOM 2132 N N . LYS A 1 266 ? -1.430 35.019 -1.833 1.00 34.78 266 LYS A N 1
ATOM 2133 C CA . LYS A 1 266 ? -1.562 33.573 -2.126 1.00 34.78 266 LYS A CA 1
ATOM 2134 C C . LYS A 1 266 ? -1.819 33.225 -3.612 1.00 34.78 266 LYS A C 1
ATOM 2136 O O . LYS A 1 266 ? -2.249 32.116 -3.908 1.00 34.78 266 LYS A O 1
ATOM 2141 N N . LYS A 1 267 ? -1.600 34.148 -4.553 1.00 30.45 267 LYS A N 1
ATOM 2142 C CA . LYS A 1 267 ? -2.033 34.020 -5.954 1.00 30.45 267 LYS A CA 1
ATOM 2143 C C . LYS A 1 267 ? -0.921 33.610 -6.934 1.00 30.45 267 LYS A C 1
ATOM 2145 O O . LYS A 1 267 ? -1.235 33.351 -8.085 1.00 30.45 267 LYS A O 1
ATOM 2150 N N . ALA A 1 268 ? 0.333 33.484 -6.486 1.00 32.56 268 ALA A N 1
ATOM 2151 C CA . ALA A 1 268 ? 1.492 33.212 -7.353 1.00 32.56 268 ALA A CA 1
ATOM 2152 C C . ALA A 1 268 ? 2.173 31.839 -7.130 1.00 32.56 268 ALA A C 1
ATOM 2154 O O . ALA A 1 268 ? 3.337 31.672 -7.461 1.00 32.56 268 ALA A O 1
ATOM 2155 N N . ARG A 1 269 ? 1.474 30.848 -6.555 1.00 33.88 269 ARG A N 1
ATOM 2156 C CA . ARG A 1 269 ? 2.008 29.485 -6.308 1.00 33.88 269 ARG A CA 1
ATOM 2157 C C . ARG A 1 269 ? 1.324 28.380 -7.130 1.00 33.88 269 ARG A C 1
ATOM 2159 O O . ARG A 1 269 ? 1.309 27.229 -6.722 1.00 33.88 269 ARG A O 1
ATOM 2166 N N . ARG A 1 270 ? 0.711 28.727 -8.266 1.00 38.81 270 ARG A N 1
ATOM 2167 C CA . ARG A 1 270 ? 0.025 27.780 -9.172 1.00 38.81 270 ARG A CA 1
ATOM 2168 C C . ARG A 1 270 ? 0.735 27.633 -10.527 1.00 38.81 270 ARG A C 1
ATOM 2170 O O . ARG A 1 270 ? 0.089 27.578 -11.563 1.00 38.81 270 ARG A O 1
ATOM 2177 N N . SER A 1 271 ? 2.058 27.593 -10.513 1.00 37.47 271 SER A N 1
ATOM 2178 C CA . SER A 1 271 ? 2.903 27.155 -11.631 1.00 37.47 271 SER A CA 1
ATOM 2179 C C . SER A 1 271 ? 3.782 26.054 -11.037 1.00 37.47 271 SER A C 1
ATOM 2181 O O . SER A 1 271 ? 4.517 26.358 -10.104 1.00 37.47 271 SER A O 1
ATOM 2183 N N . SER A 1 272 ? 3.676 24.767 -11.352 1.00 39.69 272 SER A N 1
ATOM 2184 C CA . SER A 1 272 ? 3.394 24.059 -12.603 1.00 39.69 272 SER A CA 1
ATOM 2185 C C . SER A 1 272 ? 2.754 22.694 -12.275 1.00 39.69 272 SER A C 1
ATOM 2187 O O . SER A 1 272 ? 3.426 21.668 -12.244 1.00 39.69 272 SER A O 1
ATOM 2189 N N . ASP A 1 273 ? 1.449 22.651 -11.993 1.00 47.84 273 ASP A N 1
ATOM 2190 C CA . ASP A 1 273 ? 0.754 21.358 -11.899 1.00 47.84 273 ASP A CA 1
ATOM 2191 C C . ASP A 1 273 ? 0.568 20.848 -13.337 1.00 47.84 273 ASP A C 1
ATOM 2193 O O . ASP A 1 273 ? -0.426 21.140 -14.004 1.00 47.84 273 ASP A O 1
ATOM 2197 N N . GLU A 1 274 ? 1.602 20.186 -13.858 1.00 55.31 274 GLU A N 1
ATOM 2198 C CA . GLU A 1 274 ? 1.567 19.460 -15.124 1.00 55.31 274 GLU A CA 1
ATOM 2199 C C . GLU A 1 274 ? 0.307 18.586 -15.121 1.00 55.31 274 GLU A C 1
ATOM 2201 O O . GLU A 1 274 ? 0.025 17.899 -14.128 1.00 55.31 274 GLU A O 1
ATOM 2206 N N . ALA A 1 275 ? -0.502 18.679 -16.181 1.00 61.06 275 ALA A N 1
ATOM 2207 C CA . ALA A 1 275 ? -1.782 17.985 -16.251 1.00 61.06 275 ALA A CA 1
ATOM 2208 C C . ALA A 1 275 ? -1.594 16.480 -15.968 1.00 61.06 275 ALA A C 1
ATOM 2210 O O . ALA A 1 275 ? -0.527 15.926 -16.255 1.00 61.06 275 ALA A O 1
ATOM 2211 N N . PRO A 1 276 ? -2.592 15.792 -15.380 1.00 66.62 276 PRO A N 1
ATOM 2212 C CA . PRO A 1 276 ? -2.492 14.358 -15.171 1.00 66.62 276 PRO A CA 1
ATOM 2213 C C . PRO A 1 276 ? -2.180 13.669 -16.494 1.00 66.62 276 PRO A C 1
ATOM 2215 O O . PRO A 1 276 ? -2.912 13.847 -17.468 1.00 66.62 276 PRO A O 1
ATOM 2218 N N . LEU A 1 277 ? -1.083 12.912 -16.525 1.00 74.25 277 LEU A N 1
ATOM 2219 C CA . LEU A 1 277 ? -0.721 12.137 -17.701 1.00 74.25 277 LEU A CA 1
ATOM 2220 C C . LEU A 1 277 ? -1.865 11.178 -18.043 1.00 74.25 277 LEU A C 1
ATOM 2222 O O . LEU A 1 277 ? -2.549 10.700 -17.129 1.00 74.25 277 LEU A O 1
ATOM 2226 N N . PRO A 1 278 ? -2.097 10.905 -19.334 1.00 82.25 278 PRO A N 1
ATOM 2227 C CA . PRO A 1 278 ? -3.114 9.952 -19.734 1.00 82.25 278 PRO A CA 1
ATOM 2228 C C . PRO A 1 278 ? -2.775 8.536 -19.230 1.00 82.25 278 PRO A C 1
ATOM 2230 O O . PRO A 1 278 ? -1.609 8.238 -18.930 1.00 82.25 278 PRO A O 1
ATOM 2233 N N . PRO A 1 279 ? -3.784 7.650 -19.147 1.00 86.25 279 PRO A N 1
ATOM 2234 C CA . PRO A 1 279 ? -3.556 6.230 -18.903 1.00 86.25 279 PRO A CA 1
ATOM 2235 C C . PRO A 1 279 ? -2.621 5.643 -19.965 1.00 86.25 279 PRO A C 1
ATOM 2237 O O . PRO A 1 279 ? -2.551 6.134 -21.098 1.00 86.25 279 PRO A O 1
ATOM 2240 N N . ARG A 1 280 ? -1.896 4.583 -19.599 1.00 88.88 280 ARG A N 1
ATOM 2241 C CA . ARG A 1 280 ? -1.069 3.825 -20.542 1.00 88.88 280 ARG A CA 1
ATOM 2242 C C . ARG A 1 280 ? -1.975 3.275 -21.639 1.00 88.88 280 ARG A C 1
ATOM 2244 O O . ARG A 1 280 ? -3.067 2.785 -21.357 1.00 88.88 280 ARG A O 1
ATOM 2251 N N . ARG A 1 281 ? -1.522 3.375 -22.886 1.00 91.81 281 ARG A N 1
ATOM 2252 C CA . ARG A 1 281 ? -2.254 2.889 -24.052 1.00 91.81 281 ARG A CA 1
ATOM 2253 C C . ARG A 1 281 ? -1.414 1.848 -24.770 1.00 91.81 281 ARG A C 1
ATOM 2255 O O . ARG A 1 281 ? -0.292 2.142 -25.172 1.00 91.81 281 ARG A O 1
ATOM 2262 N N . PHE A 1 282 ? -1.995 0.674 -24.946 1.00 91.56 282 PHE A N 1
ATOM 2263 C CA . PHE A 1 282 ? -1.449 -0.424 -25.725 1.00 91.56 282 PHE A CA 1
ATOM 2264 C C . PHE A 1 282 ? -2.397 -0.745 -26.881 1.00 91.56 282 PHE A C 1
ATOM 2266 O O . PHE A 1 282 ? -3.582 -0.397 -26.849 1.00 91.56 282 PHE A O 1
ATOM 2273 N N . THR A 1 283 ? -1.858 -1.403 -27.899 1.00 92.88 283 THR A N 1
ATOM 2274 C CA . THR A 1 283 ? -2.626 -1.957 -29.013 1.00 92.88 283 THR A CA 1
ATOM 2275 C C . THR A 1 283 ? -2.410 -3.461 -28.990 1.00 92.88 283 THR A C 1
ATOM 2277 O O . THR A 1 283 ? -1.257 -3.890 -28.975 1.00 92.88 283 THR A O 1
ATOM 2280 N N . SER A 1 284 ? -3.493 -4.237 -28.931 1.00 92.44 284 SER A N 1
ATOM 2281 C CA . SER A 1 284 ? -3.420 -5.698 -28.969 1.00 92.44 284 SER A CA 1
ATOM 2282 C C . SER A 1 284 ? -2.965 -6.194 -30.339 1.00 92.44 284 SER A C 1
ATOM 2284 O O . SER A 1 284 ? -3.019 -5.452 -31.327 1.00 92.44 284 SER A O 1
ATOM 2286 N N . SER A 1 285 ? -2.573 -7.464 -30.420 1.00 90.69 285 SER A N 1
ATOM 2287 C CA . SER A 1 285 ? -2.251 -8.114 -31.700 1.00 90.69 285 SER A CA 1
ATOM 2288 C C . SER A 1 285 ? -3.415 -8.063 -32.701 1.00 90.69 285 SER A C 1
ATOM 2290 O O . SER A 1 285 ? -3.188 -7.991 -33.907 1.00 90.69 285 SER A O 1
ATOM 2292 N N . ASP A 1 286 ? -4.655 -8.021 -32.204 1.00 87.56 286 ASP A N 1
ATOM 2293 C CA . ASP A 1 286 ? -5.880 -7.908 -33.008 1.00 87.56 286 ASP A CA 1
ATOM 2294 C C . ASP A 1 286 ? -6.246 -6.449 -33.361 1.00 87.56 286 ASP A C 1
ATOM 2296 O O . ASP A 1 286 ? -7.283 -6.187 -33.970 1.00 87.56 286 ASP A O 1
ATOM 2300 N N . GLY A 1 287 ? -5.414 -5.474 -32.975 1.00 88.94 287 GLY A N 1
ATOM 2301 C CA . GLY A 1 287 ? -5.608 -4.051 -33.268 1.00 88.94 287 GLY A CA 1
ATOM 2302 C C . GLY A 1 287 ? -6.528 -3.304 -32.296 1.00 88.94 287 GLY A C 1
ATOM 2303 O O . GLY A 1 287 ? -6.809 -2.122 -32.514 1.00 88.94 287 GLY A O 1
ATOM 2304 N N . LEU A 1 288 ? -6.984 -3.942 -31.212 1.00 90.50 288 LEU A N 1
ATOM 2305 C CA . LEU A 1 288 ? -7.851 -3.311 -30.214 1.00 90.50 288 LEU A CA 1
ATOM 2306 C C . LEU A 1 288 ? -7.046 -2.430 -29.255 1.00 90.50 288 LEU A C 1
ATOM 2308 O O . LEU A 1 288 ? -5.907 -2.725 -28.897 1.00 90.50 288 LEU A O 1
ATOM 2312 N N . THR A 1 289 ? -7.644 -1.322 -28.813 1.00 92.44 289 THR A N 1
ATOM 2313 C CA . THR A 1 289 ? -6.999 -0.425 -27.845 1.00 92.44 289 THR A CA 1
ATOM 2314 C C . THR A 1 289 ? -7.194 -0.947 -26.421 1.00 92.44 289 THR A C 1
ATOM 2316 O O . THR A 1 289 ? -8.328 -1.085 -25.967 1.00 92.44 289 THR A O 1
ATOM 2319 N N . ILE A 1 290 ? -6.094 -1.130 -25.691 1.00 93.94 290 ILE A N 1
ATOM 2320 C CA . ILE A 1 290 ? -6.083 -1.472 -24.266 1.00 93.94 290 ILE A CA 1
ATOM 2321 C C . ILE A 1 290 ? -5.597 -0.254 -23.469 1.00 93.94 290 ILE A C 1
ATOM 2323 O O . ILE A 1 290 ? -4.562 0.338 -23.781 1.00 93.94 290 ILE A O 1
ATOM 2327 N N . LEU A 1 291 ? -6.347 0.140 -22.444 1.00 93.19 291 LEU A N 1
ATOM 2328 C CA . LEU A 1 291 ? -6.011 1.221 -21.521 1.00 93.19 291 LEU A CA 1
ATOM 2329 C C . LEU A 1 291 ? -5.668 0.653 -20.148 1.00 93.19 291 LEU A C 1
ATOM 2331 O O . LEU A 1 291 ? -6.400 -0.180 -19.628 1.00 93.19 291 LEU A O 1
ATOM 2335 N N . VAL A 1 292 ? -4.583 1.136 -19.554 1.00 91.69 292 VAL A N 1
ATOM 2336 C CA . VAL A 1 292 ? -4.044 0.640 -18.282 1.00 91.69 292 VAL A CA 1
ATOM 2337 C C . VAL A 1 292 ? -3.769 1.842 -17.376 1.00 91.69 292 VAL A C 1
ATOM 2339 O O . VAL A 1 292 ? -3.104 2.800 -17.784 1.00 91.69 292 VAL A O 1
ATOM 2342 N N . GLY A 1 293 ? -4.330 1.849 -16.168 1.00 89.12 293 GLY A N 1
ATOM 2343 C CA . GLY A 1 293 ? -4.130 2.952 -15.222 1.00 89.12 293 GLY A CA 1
ATOM 2344 C C . GLY A 1 293 ? -2.708 2.994 -14.653 1.00 89.12 293 GLY A C 1
ATOM 2345 O O . GLY A 1 293 ? -2.020 1.987 -14.595 1.00 89.12 293 GLY A O 1
ATOM 2346 N N . ARG A 1 294 ? -2.221 4.173 -14.258 1.00 85.00 294 ARG A N 1
ATOM 2347 C CA . ARG A 1 294 ? -0.889 4.326 -13.627 1.00 85.00 294 ARG A CA 1
ATOM 2348 C C . ARG A 1 294 ? -0.934 4.451 -12.103 1.00 85.00 294 ARG A C 1
ATOM 2350 O O . ARG A 1 294 ? 0.098 4.393 -11.448 1.00 85.00 294 ARG A O 1
ATOM 2357 N N . ASN A 1 295 ? -2.109 4.727 -11.545 1.00 82.75 295 ASN A N 1
ATOM 2358 C CA . ASN A 1 295 ? -2.345 4.907 -10.113 1.00 82.75 295 ASN A CA 1
ATOM 2359 C C . ASN A 1 295 ? -3.842 4.742 -9.801 1.00 82.75 295 ASN A C 1
ATOM 2361 O O . ASN A 1 295 ? -4.655 4.604 -10.721 1.00 82.75 295 ASN A O 1
ATOM 2365 N N . ASN A 1 296 ? -4.223 4.815 -8.522 1.00 83.12 296 ASN A N 1
ATOM 2366 C CA . ASN A 1 296 ? -5.617 4.625 -8.114 1.00 83.12 296 ASN A CA 1
ATOM 2367 C C . ASN A 1 296 ? -6.528 5.703 -8.710 1.00 83.12 296 ASN A C 1
ATOM 2369 O O . ASN A 1 296 ? -7.607 5.395 -9.208 1.00 83.12 296 ASN A O 1
ATOM 2373 N N . TYR A 1 297 ? -6.068 6.961 -8.748 1.00 81.25 297 TYR A N 1
ATOM 2374 C CA . TYR A 1 297 ? -6.853 8.038 -9.357 1.00 81.25 297 TYR A CA 1
ATOM 2375 C C . TYR A 1 297 ? -7.188 7.739 -10.825 1.00 81.25 297 TYR A C 1
ATOM 2377 O O . TYR A 1 297 ? -8.325 7.922 -11.252 1.00 81.25 297 TYR A O 1
ATOM 2385 N N . GLN A 1 298 ? -6.223 7.267 -11.617 1.00 85.56 298 GLN A N 1
ATOM 2386 C CA . GLN A 1 298 ? -6.466 6.885 -13.005 1.00 85.56 298 GLN A CA 1
ATOM 2387 C C . GLN A 1 298 ? -7.325 5.630 -13.114 1.00 85.56 298 GLN A C 1
ATOM 2389 O O . GLN A 1 298 ? -8.180 5.599 -13.993 1.00 85.56 298 GLN A O 1
ATOM 2394 N N . ASN A 1 299 ? -7.148 4.641 -12.237 1.00 86.94 299 ASN A N 1
ATOM 2395 C CA . ASN A 1 299 ? -7.989 3.443 -12.195 1.00 86.94 299 ASN A CA 1
ATOM 2396 C C . ASN A 1 299 ? -9.471 3.816 -12.025 1.00 86.94 299 ASN A C 1
ATOM 2398 O O . ASN A 1 299 ? -10.323 3.353 -12.791 1.00 86.94 299 ASN A O 1
ATOM 2402 N N . ASP A 1 300 ? -9.772 4.737 -11.110 1.00 85.19 300 ASP A N 1
ATOM 2403 C CA . ASP A 1 300 ? -11.128 5.243 -10.896 1.00 85.19 300 ASP A CA 1
ATOM 2404 C C . ASP A 1 300 ? -11.639 6.046 -12.099 1.00 85.19 300 ASP A C 1
ATOM 2406 O O . ASP A 1 300 ? -12.771 5.853 -12.540 1.00 85.19 300 ASP A O 1
ATOM 2410 N N . GLN A 1 301 ? -10.825 6.932 -12.688 1.00 85.56 301 GLN A N 1
ATOM 2411 C CA . GLN A 1 301 ? -11.240 7.685 -13.885 1.00 85.56 301 GLN A CA 1
ATOM 2412 C C . GLN A 1 301 ? -11.477 6.768 -15.091 1.00 85.56 301 GLN A C 1
ATOM 2414 O O . GLN A 1 301 ? -12.399 7.007 -15.876 1.00 85.56 301 GLN A O 1
ATOM 2419 N N . LEU A 1 302 ? -10.651 5.734 -15.251 1.00 87.56 302 LEU A N 1
ATOM 2420 C CA . LEU A 1 302 ? -10.803 4.729 -16.292 1.00 87.56 302 LEU A CA 1
ATOM 2421 C C . LEU A 1 302 ? -12.145 4.024 -16.124 1.00 87.56 302 LEU A C 1
ATOM 2423 O O . LEU A 1 302 ? -12.970 4.069 -17.030 1.00 87.56 302 LEU A O 1
ATOM 2427 N N . THR A 1 303 ? -12.394 3.479 -14.938 1.00 86.00 303 THR A N 1
ATOM 2428 C CA . THR A 1 303 ? -13.554 2.619 -14.662 1.00 86.00 303 THR A CA 1
ATOM 2429 C C . THR A 1 303 ? -14.865 3.399 -14.602 1.00 86.00 303 THR A C 1
ATOM 2431 O O . THR A 1 303 ? -15.884 2.934 -15.098 1.00 86.00 303 THR A O 1
ATOM 2434 N N . LEU A 1 304 ? -14.855 4.600 -14.013 1.00 84.88 304 LEU A N 1
ATOM 2435 C CA . LEU A 1 304 ? -16.080 5.351 -13.715 1.00 84.88 304 LEU A CA 1
ATOM 2436 C C . LEU A 1 304 ? -16.437 6.408 -14.765 1.00 84.88 304 LEU A C 1
ATOM 2438 O O . LEU A 1 304 ? -17.586 6.845 -14.809 1.00 84.88 304 LEU A O 1
ATOM 2442 N N . LYS A 1 305 ? -15.472 6.881 -15.567 1.00 85.56 305 LYS A N 1
ATOM 2443 C CA . LYS A 1 305 ? -15.703 7.985 -16.521 1.00 85.56 305 LYS A CA 1
ATOM 2444 C C . LYS A 1 305 ? -15.293 7.693 -17.955 1.00 85.56 305 LYS A C 1
ATOM 2446 O O . LYS A 1 305 ? -15.849 8.307 -18.860 1.00 85.56 305 LYS A O 1
ATOM 2451 N N . THR A 1 306 ? -14.292 6.841 -18.158 1.00 85.06 306 THR A N 1
ATOM 2452 C CA . THR A 1 306 ? -13.720 6.600 -19.492 1.00 85.06 306 THR A CA 1
ATOM 2453 C C . THR A 1 306 ? -14.311 5.356 -20.144 1.00 85.06 306 THR A C 1
ATOM 2455 O O . THR A 1 306 ? -14.528 5.372 -21.354 1.00 85.06 306 THR A O 1
ATOM 2458 N N . ALA A 1 307 ? -14.564 4.309 -19.354 1.00 87.75 307 ALA A N 1
ATOM 2459 C CA . ALA A 1 307 ? -15.151 3.054 -19.802 1.00 87.75 307 ALA A CA 1
ATOM 2460 C C . ALA A 1 307 ? -16.523 3.277 -20.447 1.00 87.75 307 ALA A C 1
ATOM 2462 O O . ALA A 1 307 ? -17.381 3.978 -19.900 1.00 87.75 307 ALA A O 1
ATOM 2463 N N . GLN A 1 308 ? -16.740 2.651 -21.598 1.00 87.25 308 GLN A N 1
ATOM 2464 C CA . GLN A 1 308 ? -18.057 2.511 -22.202 1.00 87.25 308 GLN A CA 1
ATOM 2465 C C . GLN A 1 308 ? -18.735 1.224 -21.720 1.00 87.25 308 GLN A C 1
ATOM 2467 O O . GLN A 1 308 ? -18.102 0.340 -21.154 1.00 87.25 308 GLN A O 1
ATOM 2472 N N . LYS A 1 309 ? -20.052 1.113 -21.936 1.00 84.81 309 LYS A N 1
ATOM 2473 C CA . LYS A 1 309 ? -20.840 -0.052 -21.488 1.00 84.81 309 LYS A CA 1
ATOM 2474 C C . LYS A 1 309 ? -20.402 -1.370 -22.127 1.00 84.81 309 LYS A C 1
ATOM 2476 O O . LYS A 1 309 ? -20.599 -2.413 -21.519 1.00 84.81 309 LYS A O 1
ATOM 2481 N N . ASP A 1 310 ? -19.858 -1.288 -23.336 1.00 88.38 310 ASP A N 1
ATOM 2482 C CA . ASP A 1 310 ? -19.464 -2.443 -24.141 1.00 88.38 310 ASP A CA 1
ATOM 2483 C C . ASP A 1 310 ? -17.971 -2.780 -23.970 1.00 88.38 310 ASP A C 1
ATOM 2485 O O . ASP A 1 310 ? -17.492 -3.746 -24.561 1.00 88.38 310 ASP A O 1
ATOM 2489 N N . ASP A 1 311 ? -17.234 -1.995 -23.172 1.00 91.62 311 ASP A N 1
ATOM 2490 C CA . ASP A 1 311 ? -15.819 -2.228 -22.903 1.00 91.62 311 ASP A CA 1
ATOM 2491 C C . ASP A 1 311 ? -15.632 -3.368 -21.898 1.00 91.62 311 ASP A C 1
ATOM 2493 O O . ASP A 1 311 ? -16.390 -3.519 -20.936 1.00 91.62 311 ASP A O 1
ATOM 2497 N N . LEU A 1 312 ? -14.565 -4.142 -22.087 1.00 91.44 312 LEU A N 1
ATOM 2498 C CA . LEU A 1 312 ? -14.191 -5.191 -21.151 1.00 91.44 312 LEU A CA 1
ATOM 2499 C C . LEU A 1 312 ? -13.243 -4.627 -20.091 1.00 91.44 312 LEU A C 1
ATOM 2501 O O . LEU A 1 312 ? -12.207 -4.050 -20.419 1.00 91.44 312 LEU A O 1
ATOM 2505 N N . TRP A 1 313 ? -13.578 -4.836 -18.821 1.00 94.00 313 TRP A N 1
ATOM 2506 C CA . TRP A 1 313 ? -12.750 -4.448 -17.682 1.00 94.00 313 TRP A CA 1
ATOM 2507 C C . TRP A 1 313 ? -12.084 -5.672 -17.048 1.00 94.00 313 TRP A C 1
ATOM 2509 O O . TRP A 1 313 ? -12.747 -6.678 -16.790 1.00 94.00 313 TRP A O 1
ATOM 2519 N N . LEU A 1 314 ? -10.780 -5.573 -16.786 1.00 93.44 314 LEU A N 1
ATOM 2520 C CA . LEU A 1 314 ? -9.974 -6.600 -16.133 1.00 93.44 314 LEU A CA 1
ATOM 2521 C C . LEU A 1 314 ? -9.202 -6.022 -14.948 1.00 93.44 314 LEU A C 1
ATOM 2523 O O . LEU A 1 314 ? -8.750 -4.873 -14.963 1.00 93.44 314 LEU A O 1
ATOM 2527 N N . HIS A 1 315 ? -9.018 -6.866 -13.937 1.00 91.94 315 HIS A N 1
ATOM 2528 C CA . HIS A 1 315 ? -8.241 -6.592 -12.736 1.00 91.94 315 HIS A CA 1
ATOM 2529 C C . HIS A 1 315 ? -7.859 -7.919 -12.060 1.00 91.94 315 HIS A C 1
ATOM 2531 O O . HIS A 1 315 ? -8.530 -8.938 -12.253 1.00 91.94 315 HIS A O 1
ATOM 2537 N N . VAL A 1 316 ? -6.771 -7.930 -11.288 1.00 89.31 316 VAL A N 1
ATOM 2538 C CA . VAL A 1 316 ? -6.310 -9.131 -10.579 1.00 89.31 316 VAL A CA 1
ATOM 2539 C C . VAL A 1 316 ? -7.251 -9.469 -9.427 1.00 89.31 316 VAL A C 1
ATOM 2541 O O . VAL A 1 316 ? -7.493 -8.672 -8.524 1.00 89.31 316 VAL A O 1
ATOM 2544 N N . GLN A 1 317 ? -7.749 -10.701 -9.405 1.00 86.50 317 GLN A N 1
ATOM 2545 C CA . GLN A 1 317 ? -8.690 -11.131 -8.380 1.00 86.50 317 GLN A CA 1
ATOM 2546 C C . GLN A 1 317 ? -8.065 -11.077 -6.973 1.00 86.50 317 GLN A C 1
ATOM 2548 O O . GLN A 1 317 ? -6.990 -11.622 -6.735 1.00 86.50 317 GLN A O 1
ATOM 2553 N N . HIS A 1 318 ? -8.771 -10.451 -6.024 1.00 77.94 318 HIS A N 1
ATOM 2554 C CA . HIS A 1 318 ? -8.402 -10.358 -4.600 1.00 77.94 318 HIS A CA 1
ATOM 2555 C C . HIS A 1 318 ? -7.080 -9.639 -4.280 1.00 77.94 318 HIS A C 1
ATOM 2557 O O . HIS A 1 318 ? -6.696 -9.577 -3.111 1.00 77.94 318 HIS A O 1
ATOM 2563 N N . LEU A 1 319 ? -6.407 -9.056 -5.273 1.00 74.19 319 LEU A N 1
ATOM 2564 C CA . LEU A 1 319 ? -5.190 -8.276 -5.079 1.00 74.19 319 LEU A CA 1
ATOM 2565 C C . LEU A 1 319 ? -5.402 -6.874 -5.643 1.00 74.19 319 LEU A C 1
ATOM 2567 O O . LEU A 1 319 ? -5.798 -6.745 -6.794 1.00 74.19 319 LEU A O 1
ATOM 2571 N N . PRO A 1 320 ? -5.140 -5.803 -4.883 1.00 70.94 320 PRO A N 1
ATOM 2572 C CA . PRO A 1 320 ? -5.154 -4.471 -5.467 1.00 70.94 320 PRO A CA 1
ATOM 2573 C C . PRO A 1 320 ? -4.043 -4.369 -6.513 1.00 70.94 320 PRO A C 1
ATOM 2575 O O . PRO A 1 320 ? -2.935 -4.867 -6.313 1.00 70.94 320 PRO A O 1
ATOM 2578 N N . GLY A 1 321 ? -4.383 -3.750 -7.635 1.00 79.62 321 GLY A N 1
ATOM 2579 C CA . GLY A 1 321 ? -3.590 -3.765 -8.855 1.00 79.62 321 GLY A CA 1
ATOM 2580 C C . GLY A 1 321 ? -4.189 -2.816 -9.879 1.00 79.62 321 GLY A C 1
ATOM 2581 O O . GLY A 1 321 ? -5.129 -2.071 -9.580 1.00 79.62 321 GLY A O 1
ATOM 2582 N N . THR A 1 322 ? -3.641 -2.827 -11.083 1.00 86.75 322 THR A N 1
ATOM 2583 C CA . THR A 1 322 ? -4.029 -1.858 -12.096 1.00 86.75 322 THR A CA 1
ATOM 2584 C C . THR A 1 322 ? -5.351 -2.228 -12.768 1.00 86.75 322 THR A C 1
ATOM 2586 O O . THR A 1 322 ? -5.632 -3.395 -13.031 1.00 86.75 322 THR A O 1
ATOM 2589 N N . HIS A 1 323 ? -6.191 -1.228 -13.049 1.00 91.50 323 HIS A N 1
ATOM 2590 C CA . HIS A 1 323 ? -7.413 -1.435 -13.825 1.00 91.50 323 HIS A CA 1
ATOM 2591 C C . HIS A 1 323 ? -7.082 -1.393 -15.316 1.00 91.50 323 HIS A C 1
ATOM 2593 O O . HIS A 1 323 ? -6.476 -0.429 -15.801 1.00 91.50 323 HIS A O 1
ATOM 2599 N N . VAL A 1 324 ? -7.512 -2.428 -16.035 1.00 92.88 324 VAL A N 1
ATOM 2600 C CA . VAL A 1 324 ? -7.290 -2.581 -17.472 1.00 92.88 324 VAL A CA 1
ATOM 2601 C C . VAL A 1 324 ? -8.629 -2.550 -18.195 1.00 92.88 324 VAL A C 1
ATOM 2603 O O . VAL A 1 324 ? -9.567 -3.241 -17.813 1.00 92.88 324 VAL A O 1
ATOM 2606 N N . ILE A 1 325 ? -8.728 -1.732 -19.239 1.00 94.19 325 ILE A N 1
ATOM 2607 C CA . ILE A 1 325 ? -9.922 -1.610 -20.077 1.00 94.19 325 ILE A CA 1
ATOM 2608 C C . ILE A 1 325 ? -9.549 -1.948 -21.511 1.00 94.19 325 ILE A C 1
ATOM 2610 O O . ILE A 1 325 ? -8.715 -1.269 -22.109 1.00 94.19 325 ILE A O 1
ATOM 2614 N N . VAL A 1 326 ? -10.207 -2.946 -22.086 1.00 92.94 326 VAL A N 1
ATOM 2615 C CA . VAL A 1 326 ? -10.156 -3.225 -23.521 1.00 92.94 326 VAL A CA 1
ATOM 2616 C C . VAL A 1 326 ? -11.330 -2.515 -24.173 1.00 92.94 326 VAL A C 1
ATOM 2618 O O . VAL A 1 326 ? -12.486 -2.787 -23.843 1.00 92.94 326 VAL A O 1
ATOM 2621 N N . ARG A 1 327 ? -11.034 -1.606 -25.105 1.00 90.62 327 ARG A N 1
ATOM 2622 C CA . ARG A 1 327 ? -12.077 -0.926 -25.869 1.00 90.62 327 ARG A CA 1
ATOM 2623 C C . ARG A 1 327 ? -12.677 -1.883 -26.879 1.00 90.62 327 ARG A C 1
ATOM 2625 O O . ARG A 1 327 ? -12.056 -2.184 -27.897 1.00 90.62 327 ARG A O 1
ATOM 2632 N N . SER A 1 328 ? -13.879 -2.343 -26.572 1.00 79.19 328 SER A N 1
ATOM 2633 C CA . SER A 1 328 ? -14.680 -3.166 -27.461 1.00 79.19 328 SER A CA 1
ATOM 2634 C C . SER A 1 328 ? -15.661 -2.213 -28.131 1.00 79.19 328 SER A C 1
ATOM 2636 O O . SER A 1 328 ? -16.625 -1.736 -27.539 1.00 79.19 328 SER A O 1
ATOM 2638 N N . GLU A 1 329 ? -15.381 -1.852 -29.382 1.00 78.56 329 GLU A N 1
ATOM 2639 C CA . GLU A 1 329 ? -16.264 -1.010 -30.196 1.00 78.56 329 GLU A CA 1
ATOM 2640 C C . GLU A 1 329 ? -17.505 -1.819 -30.643 1.00 78.56 329 GLU A C 1
ATOM 2642 O O . GLU A 1 329 ? -17.797 -1.928 -31.832 1.00 78.56 329 GLU A O 1
ATOM 2647 N N . LYS A 1 330 ? -18.234 -2.416 -29.683 1.00 65.94 330 LYS A N 1
ATOM 2648 C CA . LYS A 1 330 ? -19.402 -3.305 -29.864 1.00 65.94 330 LYS A CA 1
ATOM 2649 C C . LYS A 1 330 ? -19.107 -4.642 -30.544 1.00 65.94 330 LYS A C 1
ATOM 2651 O O . LYS A 1 330 ? -19.986 -5.212 -31.189 1.00 65.94 330 LYS A O 1
ATOM 2656 N N . SER A 1 331 ? -17.882 -5.136 -30.410 1.00 73.44 331 SER A N 1
ATOM 2657 C CA . SER A 1 331 ? -17.455 -6.419 -30.972 1.00 73.44 331 SER A CA 1
ATOM 2658 C C . SER A 1 331 ? -16.959 -7.333 -29.861 1.00 73.44 331 SER A C 1
ATOM 2660 O O . SER A 1 331 ? -16.370 -6.864 -28.892 1.00 73.44 331 SER A O 1
ATOM 2662 N N . GLU A 1 332 ? -17.198 -8.635 -29.997 1.00 82.06 332 GLU A N 1
ATOM 2663 C CA . GLU A 1 332 ? -16.701 -9.620 -29.038 1.00 82.06 332 GLU A CA 1
ATOM 2664 C C . GLU A 1 332 ? -15.166 -9.574 -28.997 1.00 82.06 332 GLU A C 1
ATOM 2666 O O . GLU A 1 332 ? -14.510 -9.547 -30.041 1.00 82.06 332 GLU A O 1
ATOM 2671 N N . VAL A 1 333 ? -14.594 -9.492 -27.793 1.00 87.31 333 VAL A N 1
ATOM 2672 C CA . VAL A 1 333 ? -13.141 -9.382 -27.610 1.00 87.31 333 VAL A CA 1
ATOM 2673 C C . VAL A 1 333 ? -12.506 -10.742 -27.918 1.00 87.31 333 VAL A C 1
ATOM 2675 O O . VAL A 1 333 ? -12.860 -11.719 -27.255 1.00 87.31 333 VAL A O 1
ATOM 2678 N N . PRO A 1 334 ? -11.562 -10.835 -28.875 1.00 91.56 334 PRO A N 1
ATOM 2679 C CA . PRO A 1 334 ? -10.880 -12.089 -29.169 1.00 91.56 334 PRO A CA 1
ATOM 2680 C C . PRO A 1 334 ? -10.107 -12.624 -27.958 1.00 91.56 334 PRO A C 1
ATOM 2682 O O . PRO A 1 334 ? -9.564 -11.854 -27.162 1.00 91.56 334 PRO A O 1
ATOM 2685 N N . GLU A 1 335 ? -9.992 -13.950 -27.856 1.00 92.12 335 GLU A N 1
ATOM 2686 C CA . GLU A 1 335 ? -9.280 -14.622 -26.757 1.00 92.12 335 GLU A CA 1
ATOM 2687 C C . GLU A 1 335 ? -7.815 -14.168 -26.646 1.00 92.12 335 GLU A C 1
ATOM 2689 O O . GLU A 1 335 ? -7.303 -13.976 -25.546 1.00 92.12 335 GLU A O 1
ATOM 2694 N N . GLN A 1 336 ? -7.155 -13.907 -27.777 1.00 92.50 336 GLN A N 1
ATOM 2695 C CA . GLN A 1 336 ? -5.778 -13.418 -27.798 1.00 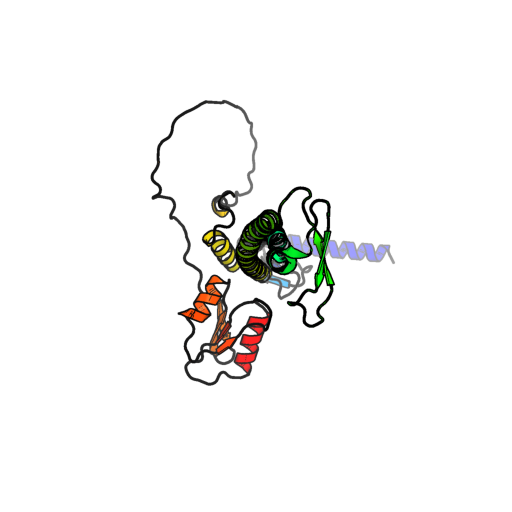92.50 336 GLN A CA 1
ATOM 2696 C C . GLN A 1 336 ? -5.655 -12.034 -27.140 1.00 92.50 336 GLN A C 1
ATOM 2698 O O . GLN A 1 336 ? -4.846 -11.852 -26.230 1.00 92.50 336 GLN A O 1
ATOM 2703 N N . THR A 1 337 ? -6.502 -11.074 -27.531 1.00 93.19 337 THR A N 1
ATOM 2704 C CA . THR A 1 337 ? -6.571 -9.759 -26.872 1.00 93.19 337 THR A CA 1
ATOM 2705 C C . THR A 1 337 ? -6.909 -9.886 -25.384 1.00 93.19 337 THR A C 1
ATOM 2707 O O . THR A 1 337 ? -6.352 -9.154 -24.564 1.00 93.19 337 THR A O 1
ATOM 2710 N N . LEU A 1 338 ? -7.795 -10.815 -25.012 1.00 93.12 338 LEU A N 1
ATOM 2711 C CA . LEU A 1 338 ? -8.137 -11.071 -23.613 1.00 93.12 338 LEU A CA 1
ATOM 2712 C C . LEU A 1 338 ? -6.910 -11.522 -22.806 1.00 93.12 338 LEU A C 1
ATOM 2714 O O . LEU A 1 338 ? -6.672 -10.999 -21.718 1.00 93.12 338 LEU A O 1
ATOM 2718 N N . LEU A 1 339 ? -6.118 -12.453 -23.343 1.00 94.25 339 LEU A N 1
ATOM 2719 C CA . LEU A 1 339 ? -4.894 -12.946 -22.707 1.00 94.25 339 LEU A CA 1
ATOM 2720 C C . LEU A 1 339 ? -3.826 -11.854 -22.590 1.00 94.25 339 LEU A C 1
ATOM 2722 O O . LEU A 1 339 ? -3.195 -11.728 -21.543 1.00 94.25 339 LEU A O 1
ATOM 2726 N N . GLU A 1 340 ? -3.650 -11.031 -23.624 1.00 93.81 340 GLU A N 1
ATOM 2727 C CA . GLU A 1 340 ? -2.724 -9.893 -23.597 1.00 93.81 340 GLU A CA 1
ATOM 2728 C C . GLU A 1 340 ? -3.134 -8.860 -22.540 1.00 93.81 340 GLU A C 1
ATOM 2730 O O . GLU A 1 340 ? -2.305 -8.403 -21.750 1.00 93.81 340 GLU A O 1
ATOM 2735 N N . ALA A 1 341 ? -4.428 -8.535 -22.466 1.00 93.81 341 ALA A N 1
ATOM 2736 C CA . ALA A 1 341 ? -4.961 -7.620 -21.464 1.00 93.81 341 ALA A CA 1
ATOM 2737 C C . ALA A 1 341 ? -4.841 -8.188 -20.040 1.00 93.81 341 ALA A C 1
ATOM 2739 O O . ALA A 1 341 ? -4.475 -7.461 -19.116 1.00 93.81 341 ALA A O 1
ATOM 2740 N N . ALA A 1 342 ? -5.095 -9.488 -19.860 1.00 93.50 342 ALA A N 1
ATOM 2741 C CA . ALA A 1 342 ? -4.895 -10.172 -18.587 1.00 93.50 342 ALA A CA 1
ATOM 2742 C C . ALA A 1 342 ? -3.412 -10.198 -18.182 1.00 93.50 342 ALA A C 1
ATOM 2744 O O . ALA A 1 342 ? -3.095 -9.989 -17.013 1.00 93.50 342 ALA A O 1
ATOM 2745 N N . GLY A 1 343 ? -2.500 -10.381 -19.140 1.00 92.56 343 GLY A N 1
ATOM 2746 C CA . GLY A 1 343 ? -1.058 -10.282 -18.920 1.00 92.56 343 GLY A CA 1
ATOM 2747 C C . GLY A 1 343 ? -0.639 -8.891 -18.444 1.00 92.56 343 GLY A C 1
ATOM 2748 O O . GLY A 1 343 ? 0.131 -8.779 -17.494 1.00 92.56 343 GLY A O 1
ATOM 2749 N N . LEU A 1 344 ? -1.205 -7.832 -19.033 1.00 91.56 344 LEU A N 1
ATOM 2750 C CA . LEU A 1 344 ? -0.983 -6.456 -18.577 1.00 91.56 344 LEU A CA 1
ATOM 2751 C C . LEU A 1 344 ? -1.519 -6.223 -17.159 1.00 91.56 344 LEU A C 1
ATOM 2753 O O . LEU A 1 344 ? -0.834 -5.586 -16.366 1.00 91.56 344 LEU A O 1
ATOM 2757 N N . ALA A 1 345 ? -2.698 -6.757 -16.829 1.00 90.81 345 ALA A N 1
ATOM 2758 C CA . ALA A 1 345 ? -3.262 -6.669 -15.481 1.00 90.81 345 ALA A CA 1
ATOM 2759 C C . ALA A 1 345 ? -2.445 -7.463 -14.447 1.00 90.81 345 ALA A C 1
ATOM 2761 O O . ALA A 1 345 ? -2.387 -7.081 -13.290 1.00 90.81 345 ALA A O 1
ATOM 2762 N N . ALA A 1 346 ? -1.829 -8.579 -14.841 1.00 88.62 346 ALA A N 1
ATOM 2763 C CA . ALA A 1 346 ? -0.972 -9.364 -13.955 1.00 88.62 346 ALA A CA 1
ATOM 2764 C C . ALA A 1 346 ? 0.418 -8.734 -13.770 1.00 88.62 346 ALA A C 1
ATOM 2766 O O . ALA A 1 346 ? 1.042 -8.921 -12.727 1.00 88.62 346 ALA A O 1
ATOM 2767 N N . TRP A 1 347 ? 0.910 -8.021 -14.785 1.00 86.38 347 TRP A N 1
ATOM 2768 C CA . TRP A 1 347 ? 2.198 -7.335 -14.755 1.00 86.38 347 TRP A CA 1
ATOM 2769 C C . TRP A 1 347 ? 2.166 -6.038 -13.931 1.00 86.38 347 TRP A C 1
ATOM 2771 O O . TRP A 1 347 ? 3.124 -5.765 -13.207 1.00 86.38 347 TRP A O 1
ATOM 2781 N N . TYR A 1 348 ? 1.093 -5.243 -14.056 1.00 82.25 348 TYR A N 1
ATOM 2782 C CA . TYR A 1 348 ? 0.913 -3.931 -13.409 1.00 82.25 348 TYR A CA 1
ATOM 2783 C C . TYR A 1 348 ? -0.136 -3.947 -12.298 1.00 82.25 348 TYR A C 1
ATOM 2785 O O . TYR A 1 348 ? 0.032 -3.172 -11.328 1.00 82.25 348 TYR A O 1
#

Foldseek 3Di:
DVVVVVVVVVVVVVVVVVVVVVCVVVVVFFWWFADQDDPDQATPDIDRHDDPVGPDIDTDPDNVRNVCSNVVVVVQVVVLVVLLVVVLVLLVVVLVVLVVQLVVLVVLLVQLVCLVVLLQLLVQLVVPQVQDDQADQWDWAQRPVDPVSDTDIDGADHRDHSNRRSVVSNVVNVVSNVSNVVSVVSSVVSVVVSVQSVLLSVLSVLQDGPLLSVLSVVVCVVVPRCPPDPDPVPPPPDDDDDDDDDDDDDDDDDDDDDDDDDPDDPPPPPPDPDPRDAFDWDAFPVRWIKGKHSGPVNQCCCVPPVDDPQWDWDADPPDNFIIMITDDPVDDDDPRNVVVRNVVRVSD